Protein AF-0000000068175085 (afdb_homodimer)

Sequence (368 aa):
MPGYRRILFAVDRSHHCRRAFQWFLQCMWRSGAKTNGSRMAEDEAEGEDAITLIHVISPDLSTPVEEEVPVSMMEVNGGGGSEGVPRVMEKAFTEGKAVCQVFLQLASEAGATRCNACITVESHSAIGNAILRSARIRGADMIVMGSHGHKAIHRAVHLGSVSKYITRHSHIPVVVIPPQACPSMPGYRRILFAVDRSHHCRRAFQWFLQCMWRSGAKTNGSRMAEDEAEGEDAITLIHVISPDLSTPVEEEVPVSMMEVNGGGGSEGVPRVMEKAFTEGKAVCQVFLQLASEAGATRCNACITVESHSAIGNAILRSARIRGADMIVMGSHGHKAIHRAVHLGSVSKYITRHSHIPVVVIPPQACPS

pLDDT: mean 78.56, std 22.7, range [32.53, 98.75]

Radius of gyration: 25.47 Å; Cα contacts (8 Å, |Δi|>4): 596; chains: 2; bounding box: 60×99×44 Å

Foldseek 3Di:
DQLEAEEEEEFDDDPLFVLQLLCCLVPPWDCQPPPPDDCPDPDRSNHGYAYEYEYEQAPPVPPPPPPPPPPDPDDPPPPPPPPPVVVVVVVSVVVVVVRQVVSVVSCVVSPHPRYYYDYYYDHPVCVLVVSQVVCVVVVGQEYEYEQDDDPNPDPPRFHDPSRVSNCVDHPHYYHYHTSVSGDD/DQLEAEEEEEFDDDPLFVLQLLCCLVPPWDCQPPPPDDCPDDDRSNHGYAYEYEYEQAPPVPPPPPPVPPPDPDDCPPPPPPPVVVVSVVVSVVVRVVRQVVSVVSCVVSPHPRYYYDYYYDHPVCLLVVSQVVCVVVVGQEYEYEQDDDPNPDPPRFHDPSRVSNCVDHPHYYHYHTSVSGDD

Structure (mmCIF, N/CA/C/O backbone):
data_AF-0000000068175085-model_v1
#
loop_
_entity.id
_entity.type
_entity.pdbx_description
1 polymer 'Universal stress protein'
#
loop_
_atom_site.group_PDB
_atom_site.id
_atom_site.type_symbol
_atom_site.label_atom_id
_atom_site.label_alt_id
_atom_site.label_comp_id
_atom_site.label_asym_id
_atom_site.label_entity_id
_atom_site.label_seq_id
_atom_site.pdbx_PDB_ins_code
_atom_site.Cartn_x
_atom_site.Cartn_y
_atom_site.Cartn_z
_atom_site.occupancy
_atom_site.B_iso_or_equiv
_atom_site.auth_seq_id
_atom_site.auth_comp_id
_atom_site.auth_asym_id
_atom_site.auth_atom_id
_atom_site.pdbx_PDB_model_num
ATOM 1 N N . MET A 1 1 ? -12.547 -4.844 15.43 1 46 1 MET A N 1
ATOM 2 C CA . MET A 1 1 ? -12.086 -3.611 14.797 1 46 1 MET A CA 1
ATOM 3 C C . MET A 1 1 ? -13.227 -2.6 14.688 1 46 1 MET A C 1
ATOM 5 O O . MET A 1 1 ? -14.391 -2.98 14.617 1 46 1 MET A O 1
ATOM 9 N N . PRO A 1 2 ? -13.047 -1.313 15.102 1 57.72 2 PRO A N 1
ATOM 10 C CA . PRO A 1 2 ? -14.195 -0.436 14.875 1 57.72 2 PRO A CA 1
ATOM 11 C C . PRO A 1 2 ? -14.812 -0.622 13.492 1 57.72 2 PRO A C 1
ATOM 13 O O . PRO A 1 2 ? -14.156 -1.146 12.586 1 57.72 2 PRO A O 1
ATOM 16 N N . GLY A 1 3 ? -16.094 -0.646 13.422 1 74.38 3 GLY A N 1
ATOM 17 C CA . GLY A 1 3 ? -16.906 -0.718 12.211 1 74.38 3 GLY A CA 1
ATOM 18 C C . GLY A 1 3 ? -16.375 0.16 11.094 1 74.38 3 GLY A C 1
ATOM 19 O O . GLY A 1 3 ? -17.031 0.303 10.055 1 74.38 3 GLY A O 1
ATOM 20 N N . TYR A 1 4 ? -15.133 1.056 11.367 1 86.38 4 TYR A N 1
ATOM 21 C CA . TYR A 1 4 ? -14.547 1.905 10.336 1 86.38 4 TYR A CA 1
ATOM 22 C C . TYR A 1 4 ? -13.031 1.853 10.383 1 86.38 4 TYR A C 1
ATOM 24 O O . TYR A 1 4 ? -12.445 1.497 11.414 1 86.38 4 TYR A O 1
ATOM 32 N N . ARG A 1 5 ? -12.281 2.191 9.414 1 93 5 ARG A N 1
ATOM 33 C CA . ARG A 1 5 ? -10.828 2.24 9.32 1 93 5 ARG A CA 1
ATOM 34 C C . ARG A 1 5 ? -10.312 3.656 9.555 1 93 5 ARG A C 1
ATOM 36 O O . ARG A 1 5 ? -10.953 4.629 9.148 1 93 5 ARG A O 1
ATOM 43 N N . ARG A 1 6 ? -9.156 3.717 10.203 1 96.62 6 ARG A N 1
ATOM 44 C CA . ARG A 1 6 ? -8.422 4.969 10.359 1 96.62 6 ARG A CA 1
ATOM 45 C C . ARG A 1 6 ? -7.234 5.027 9.406 1 96.62 6 ARG A C 1
ATOM 47 O O . ARG A 1 6 ? -6.301 4.234 9.523 1 96.62 6 ARG A O 1
ATOM 54 N N . ILE A 1 7 ? -7.273 5.992 8.523 1 97.88 7 ILE A N 1
ATOM 55 C CA . ILE A 1 7 ? -6.27 6.094 7.469 1 97.88 7 ILE A CA 1
ATOM 56 C C . ILE A 1 7 ? -5.426 7.348 7.676 1 97.88 7 ILE A C 1
ATOM 58 O O . ILE A 1 7 ? -5.965 8.445 7.832 1 97.88 7 ILE A O 1
ATOM 62 N N . LEU A 1 8 ? -4.121 7.199 7.777 1 98.69 8 LEU A N 1
ATOM 63 C CA . LEU A 1 8 ? -3.197 8.328 7.77 1 98.69 8 LEU A CA 1
ATOM 64 C C . LEU A 1 8 ? -2.648 8.578 6.367 1 98.69 8 LEU A C 1
ATOM 66 O O . LEU A 1 8 ? -2.023 7.691 5.777 1 98.69 8 LEU A O 1
ATOM 70 N N . PHE A 1 9 ? -2.891 9.742 5.797 1 98.69 9 PHE A N 1
ATOM 71 C CA . PHE A 1 9 ? -2.404 10.109 4.473 1 98.69 9 PHE A CA 1
ATOM 72 C C . PHE A 1 9 ? -1.349 11.203 4.57 1 98.69 9 PHE A C 1
ATOM 74 O O . PHE A 1 9 ? -1.623 12.297 5.07 1 98.69 9 PHE A O 1
ATOM 81 N N . ALA A 1 10 ? -0.137 10.938 4.117 1 97.75 10 ALA A N 1
ATOM 82 C CA . ALA A 1 10 ? 0.927 11.938 4.105 1 97.75 10 ALA A CA 1
ATOM 83 C C . ALA A 1 10 ? 0.78 12.883 2.912 1 97.75 10 ALA A C 1
ATOM 85 O O . ALA A 1 10 ? 0.741 12.438 1.763 1 97.75 10 ALA A O 1
ATOM 86 N N . VAL A 1 11 ? 0.763 14.203 3.236 1 96.56 11 VAL A N 1
ATOM 87 C CA . VAL A 1 11 ? 0.511 15.141 2.146 1 96.56 11 VAL A CA 1
ATOM 88 C C . VAL A 1 11 ? 1.683 16.109 2.02 1 96.56 11 VAL A C 1
ATOM 90 O O . VAL A 1 11 ? 2.373 16.391 3.002 1 96.56 11 VAL A O 1
ATOM 93 N N . ASP A 1 12 ? 1.943 16.516 0.847 1 92.69 12 ASP A N 1
ATOM 94 C CA . ASP A 1 12 ? 2.887 17.594 0.546 1 92.69 12 ASP A CA 1
ATOM 95 C C . ASP A 1 12 ? 2.369 18.484 -0.585 1 92.69 12 ASP A C 1
ATOM 97 O O . ASP A 1 12 ? 1.209 18.375 -0.985 1 92.69 12 ASP A O 1
ATOM 101 N N . ARG A 1 13 ? 3.16 19.375 -1.06 1 90.31 13 ARG A N 1
ATOM 102 C CA . ARG A 1 13 ? 2.693 20.391 -1.998 1 90.31 13 ARG A CA 1
ATOM 103 C C . ARG A 1 13 ? 2.793 19.891 -3.438 1 90.31 13 ARG A C 1
ATOM 105 O O . ARG A 1 13 ? 2.35 20.562 -4.367 1 90.31 13 ARG A O 1
ATOM 112 N N . SER A 1 14 ? 3.281 18.734 -3.699 1 88.69 14 SER A N 1
ATOM 113 C CA . SER A 1 14 ? 3.531 18.266 -5.059 1 88.69 14 SER A CA 1
ATOM 114 C C . SER A 1 14 ? 2.229 17.906 -5.773 1 88.69 14 SER A C 1
ATOM 116 O O . SER A 1 14 ? 1.254 17.516 -5.137 1 88.69 14 SER A O 1
ATOM 118 N N . HIS A 1 15 ? 2.203 18.047 -7.086 1 88.56 15 HIS A N 1
ATOM 119 C CA . HIS A 1 15 ? 1.067 17.672 -7.922 1 88.56 15 HIS A CA 1
ATOM 120 C C . HIS A 1 15 ? 0.799 16.188 -7.852 1 88.56 15 HIS A C 1
ATOM 122 O O . HIS A 1 15 ? -0.356 15.75 -7.879 1 88.56 15 HIS A O 1
ATOM 128 N N . HIS A 1 16 ? 1.847 15.492 -7.707 1 89.56 16 HIS A N 1
ATOM 129 C CA . HIS A 1 16 ? 1.7 14.047 -7.605 1 89.56 16 HIS A CA 1
ATOM 130 C C . HIS A 1 16 ? 0.927 13.656 -6.348 1 89.56 16 HIS A C 1
ATOM 132 O O . HIS A 1 16 ? 0.103 12.734 -6.379 1 89.56 16 HIS A O 1
ATOM 138 N N . CYS A 1 17 ? 1.194 14.344 -5.305 1 93.62 17 CYS A N 1
ATOM 139 C CA . CYS A 1 17 ? 0.509 14.039 -4.055 1 93.62 17 CYS A CA 1
ATOM 140 C C . CYS A 1 17 ? -0.987 14.297 -4.172 1 93.62 17 CYS A C 1
ATOM 142 O O . CYS A 1 17 ? -1.802 13.508 -3.699 1 93.62 17 CYS A O 1
ATOM 144 N N . ARG A 1 18 ? -1.318 15.367 -4.809 1 93.88 18 ARG A N 1
ATOM 145 C CA . ARG A 1 18 ? -2.727 15.695 -5.008 1 93.88 18 ARG A CA 1
ATOM 146 C C . ARG A 1 18 ? -3.43 14.609 -5.82 1 93.88 18 ARG A C 1
ATOM 148 O O . ARG A 1 18 ? -4.527 14.18 -5.473 1 93.88 18 ARG A O 1
ATOM 155 N N . ARG A 1 19 ? -2.814 14.188 -6.871 1 93.56 19 ARG A N 1
ATOM 156 C CA . ARG A 1 19 ? -3.389 13.156 -7.727 1 93.56 19 ARG A CA 1
ATOM 157 C C . ARG A 1 19 ? -3.488 11.828 -6.988 1 93.56 19 ARG A C 1
ATOM 159 O O . ARG A 1 19 ? -4.457 11.086 -7.164 1 93.56 19 ARG A O 1
ATOM 166 N N . ALA A 1 20 ? -2.492 11.562 -6.223 1 95 20 ALA A N 1
ATOM 167 C CA . ALA A 1 20 ? -2.52 10.344 -5.406 1 95 20 ALA A CA 1
ATOM 168 C C . ALA A 1 20 ? -3.701 10.359 -4.441 1 95 20 ALA A C 1
ATOM 170 O O . ALA A 1 20 ? -4.371 9.344 -4.254 1 95 20 ALA A O 1
ATOM 171 N N . PHE A 1 21 ? -3.965 11.492 -3.865 1 96.69 21 PHE A N 1
ATOM 172 C CA . PHE A 1 21 ? -5.078 11.617 -2.932 1 96.69 21 PHE A CA 1
ATOM 173 C C . PHE A 1 21 ? -6.41 11.438 -3.652 1 96.69 21 PHE A C 1
ATOM 175 O O . PHE A 1 21 ? -7.324 10.797 -3.129 1 96.69 21 PHE A O 1
ATOM 182 N N . GLN A 1 22 ? -6.488 11.953 -4.816 1 94.56 22 GLN A N 1
ATOM 183 C CA . GLN A 1 22 ? -7.703 11.781 -5.605 1 94.56 22 GLN A CA 1
ATOM 184 C C . GLN A 1 22 ? -7.93 10.305 -5.941 1 94.56 22 GLN A C 1
ATOM 186 O O . GLN A 1 22 ? -9.055 9.812 -5.852 1 94.56 22 GLN A O 1
ATOM 191 N N . TRP A 1 23 ? -6.871 9.656 -6.348 1 92.44 23 TRP A N 1
ATOM 192 C CA . TRP A 1 23 ? -6.973 8.219 -6.59 1 92.44 23 TRP A CA 1
ATOM 193 C C . TRP A 1 23 ? -7.453 7.488 -5.34 1 92.44 23 TRP A C 1
ATOM 195 O O . TRP A 1 23 ? -8.328 6.625 -5.418 1 92.44 23 TRP A O 1
ATOM 205 N N . PHE A 1 24 ? -6.855 7.859 -4.172 1 95.38 24 PHE A N 1
ATOM 206 C CA . PHE A 1 24 ? -7.219 7.266 -2.889 1 95.38 24 PHE A CA 1
ATOM 207 C C . PHE A 1 24 ? -8.703 7.438 -2.613 1 95.38 24 PHE A C 1
ATOM 209 O O . PHE A 1 24 ? -9.391 6.477 -2.256 1 95.38 24 PHE A O 1
ATOM 216 N N . LEU A 1 25 ? -9.219 8.586 -2.818 1 93.88 25 LEU A N 1
ATOM 217 C CA . LEU A 1 25 ? -10.625 8.883 -2.543 1 93.88 25 LEU A CA 1
ATOM 218 C C . LEU A 1 25 ? -11.539 8.094 -3.475 1 93.88 25 LEU A C 1
ATOM 220 O O . LEU A 1 25 ? -12.609 7.641 -3.064 1 93.88 25 LEU A O 1
ATOM 224 N N . GLN A 1 26 ? -11.062 7.863 -4.633 1 89.56 26 GLN A N 1
ATOM 225 C CA . GLN A 1 26 ? -11.891 7.227 -5.648 1 89.56 26 GLN A CA 1
ATOM 226 C C . GLN A 1 26 ? -11.828 5.703 -5.535 1 89.56 26 GLN A C 1
ATOM 228 O O . GLN A 1 26 ? -12.828 5.02 -5.73 1 89.56 26 GLN A O 1
ATOM 233 N N . CYS A 1 27 ? -10.672 5.215 -5.121 1 89.25 27 CYS A N 1
ATOM 234 C CA . CYS A 1 27 ? -10.453 3.795 -5.352 1 89.25 27 CYS A CA 1
ATOM 235 C C . CYS A 1 27 ? -10.336 3.039 -4.035 1 89.25 27 CYS A C 1
ATOM 237 O O . CYS A 1 27 ? -10.516 1.821 -3.992 1 89.25 27 CYS A O 1
ATOM 239 N N . MET A 1 28 ? -10.078 3.75 -2.99 1 91.5 28 MET A N 1
ATOM 240 C CA . MET A 1 28 ? -9.75 3.004 -1.778 1 91.5 28 MET A CA 1
ATOM 241 C C . MET A 1 28 ? -10.625 3.447 -0.613 1 91.5 28 MET A C 1
ATOM 243 O O . MET A 1 28 ? -11.07 2.619 0.186 1 91.5 28 MET A O 1
ATOM 247 N N . TRP A 1 29 ? -10.891 4.73 -0.491 1 92.62 29 TRP A N 1
ATOM 248 C CA . TRP A 1 29 ? -11.68 5.277 0.604 1 92.62 29 TRP A CA 1
ATOM 249 C C . TRP A 1 29 ? -13.094 4.699 0.6 1 92.62 29 TRP A C 1
ATOM 251 O O . TRP A 1 29 ? -13.719 4.578 -0.458 1 92.62 29 TRP A O 1
ATOM 261 N N . ARG A 1 30 ? -13.555 4.32 1.857 1 87.88 30 ARG A N 1
ATOM 262 C CA . ARG A 1 30 ? -14.906 3.799 2.023 1 87.88 30 ARG A CA 1
ATOM 263 C C . ARG A 1 30 ? -15.836 4.863 2.602 1 87.88 30 ARG A C 1
ATOM 265 O O . ARG A 1 30 ? -15.562 5.418 3.668 1 87.88 30 ARG A O 1
ATOM 272 N N . SER A 1 31 ? -16.875 5.145 2.025 1 83.25 31 SER A N 1
ATOM 273 C CA . SER A 1 31 ? -17.844 6.156 2.445 1 83.25 31 SER A CA 1
ATOM 274 C C . SER A 1 31 ? -18.797 5.602 3.492 1 83.25 31 SER A C 1
ATOM 276 O O . SER A 1 31 ? -19.516 6.359 4.145 1 83.25 31 SER A O 1
ATOM 278 N N . GLY A 1 32 ? -18.719 4.309 3.984 1 72.44 32 GLY A N 1
ATOM 279 C CA . GLY A 1 32 ? -19.609 3.707 4.969 1 72.44 32 GLY A CA 1
ATOM 280 C C . GLY A 1 32 ? -20.891 3.184 4.367 1 72.44 32 GLY A C 1
ATOM 281 O O . GLY A 1 32 ? -21.812 2.779 5.09 1 72.44 32 GLY A O 1
ATOM 282 N N . ALA A 1 33 ? -21.203 3.328 3.154 1 53.41 33 ALA A N 1
ATOM 283 C CA . ALA A 1 33 ? -22.531 2.941 2.67 1 53.41 33 ALA A CA 1
ATOM 284 C C . ALA A 1 33 ? -22.75 1.439 2.822 1 53.41 33 ALA A C 1
ATOM 286 O O . ALA A 1 33 ? -21.797 0.656 2.77 1 53.41 33 ALA A O 1
ATOM 287 N N . LYS A 1 34 ? -23.953 1.123 3.406 1 47.19 34 LYS A N 1
ATOM 288 C CA . LYS A 1 34 ? -24.484 -0.188 3.768 1 47.19 34 LYS A CA 1
ATOM 289 C C . LYS A 1 34 ? -24.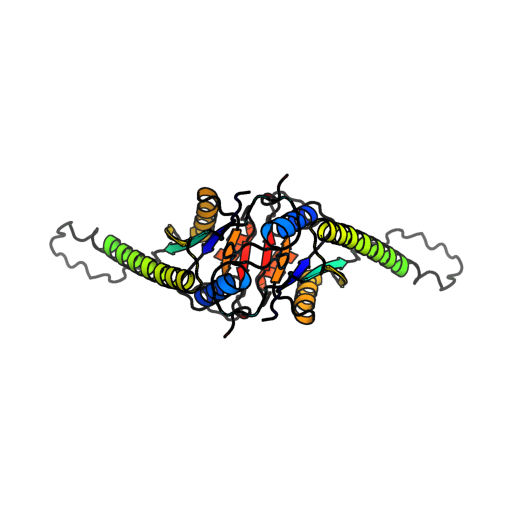312 -1.186 2.627 1 47.19 34 LYS A C 1
ATOM 291 O O . LYS A 1 34 ? -24.641 -0.89 1.479 1 47.19 34 LYS A O 1
ATOM 296 N N . THR A 1 35 ? -23.156 -1.912 2.471 1 41.38 35 THR A N 1
ATOM 297 C CA . THR A 1 35 ? -23.281 -3.074 1.601 1 41.38 35 THR A CA 1
ATOM 298 C C . THR A 1 35 ? -24.547 -3.852 1.918 1 41.38 35 THR A C 1
ATOM 300 O O . THR A 1 35 ? -24.812 -4.188 3.076 1 41.38 35 THR A O 1
ATOM 303 N N . ASN A 1 36 ? -25.656 -3.619 1.195 1 35.25 36 ASN A N 1
ATOM 304 C CA . ASN A 1 36 ? -26.875 -4.387 1.431 1 35.25 36 ASN A CA 1
ATOM 305 C C . ASN A 1 36 ? -26.578 -5.871 1.619 1 35.25 36 ASN A C 1
ATOM 307 O O . ASN A 1 36 ? -27.438 -6.629 2.062 1 35.25 36 ASN A O 1
ATOM 311 N N . GLY A 1 37 ? -25.938 -6.695 0.602 1 34.94 37 GLY A N 1
ATOM 312 C CA . GLY A 1 37 ? -26.297 -8.102 0.474 1 34.94 37 GLY A CA 1
ATOM 313 C C . GLY A 1 37 ? -25.984 -8.906 1.719 1 34.94 37 GLY A C 1
ATOM 314 O O . GLY A 1 37 ? -25.719 -8.344 2.783 1 34.94 37 GLY A O 1
ATOM 315 N N . SER A 1 38 ? -25.281 -10.32 1.406 1 33.41 38 SER A N 1
ATOM 316 C CA . SER A 1 38 ? -25.547 -11.484 2.248 1 33.41 38 SER A CA 1
ATOM 317 C C . SER A 1 38 ? -25.266 -11.188 3.713 1 33.41 38 SER A C 1
ATOM 319 O O . SER A 1 38 ? -24.5 -10.266 4.027 1 33.41 38 SER A O 1
ATOM 321 N N . ARG A 1 39 ? -25.891 -12.148 4.543 1 33.22 39 ARG A N 1
ATOM 322 C CA . ARG A 1 39 ? -26.016 -12.43 5.969 1 33.22 39 ARG A CA 1
ATOM 323 C C . ARG A 1 39 ? -24.641 -12.406 6.641 1 33.22 39 ARG A C 1
ATOM 325 O O . ARG A 1 39 ? -24.359 -13.227 7.52 1 33.22 39 ARG A O 1
ATOM 332 N N . MET A 1 40 ? -23.516 -12.531 6.039 1 35.94 40 MET A N 1
ATOM 333 C CA . MET A 1 40 ? -22.672 -12.633 7.223 1 35.94 40 MET A CA 1
ATOM 334 C C . MET A 1 40 ? -23.203 -11.742 8.344 1 35.94 40 MET A C 1
ATOM 336 O O . MET A 1 40 ? -23.922 -10.773 8.094 1 35.94 40 MET A O 1
ATOM 340 N N . ALA A 1 41 ? -22.703 -11.969 9.734 1 32.59 41 ALA A N 1
ATOM 341 C CA . ALA A 1 41 ? -23.438 -11.508 10.914 1 32.59 41 ALA A CA 1
ATOM 342 C C . ALA A 1 41 ? -23.953 -10.086 10.719 1 32.59 41 ALA A C 1
ATOM 344 O O . ALA A 1 41 ? -23.359 -9.305 9.977 1 32.59 41 ALA A O 1
ATOM 345 N N . GLU A 1 42 ? -25.25 -9.625 10.969 1 37.94 42 GLU A N 1
ATOM 346 C CA . GLU A 1 42 ? -26.062 -8.445 11.234 1 37.94 42 GLU A CA 1
ATOM 347 C C . GLU A 1 42 ? -25.203 -7.188 11.305 1 37.94 42 GLU A C 1
ATOM 349 O O . GLU A 1 42 ? -25.672 -6.09 10.992 1 37.94 42 GLU A O 1
ATOM 354 N N . ASP A 1 43 ? -24.25 -7.137 12.219 1 40.66 43 ASP A N 1
ATOM 355 C CA . ASP A 1 43 ? -23.938 -6 13.07 1 40.66 43 ASP A CA 1
ATOM 356 C C . ASP A 1 43 ? -23.094 -4.965 12.312 1 40.66 43 ASP A C 1
ATOM 358 O O . ASP A 1 43 ? -23.281 -3.76 12.492 1 40.66 43 ASP A O 1
ATOM 362 N N . GLU A 1 44 ? -21.719 -5.184 11.992 1 45.69 44 GLU A N 1
ATOM 363 C CA . GLU A 1 44 ? -20.984 -3.924 12.094 1 45.69 44 GLU A CA 1
ATOM 364 C C . GLU A 1 44 ? -20.938 -3.205 10.75 1 45.69 44 GLU A C 1
ATOM 366 O O . GLU A 1 44 ? -20.391 -3.73 9.781 1 45.69 44 GLU A O 1
ATOM 371 N N . ALA A 1 45 ? -22 -2.562 10.297 1 49.5 45 ALA A N 1
ATOM 372 C CA . ALA A 1 45 ? -21.969 -1.461 9.336 1 49.5 45 ALA A CA 1
ATOM 373 C C . ALA A 1 45 ? -20.578 -0.868 9.227 1 49.5 45 ALA A C 1
ATOM 375 O O . ALA A 1 45 ? -19.969 -0.511 10.234 1 49.5 45 ALA A O 1
ATOM 376 N N . GLU A 1 46 ? -19.891 -1.363 8.094 1 66.81 46 GLU A N 1
ATOM 377 C CA . GLU A 1 46 ? -18.609 -0.682 8 1 66.81 46 GLU A CA 1
ATOM 378 C C . GLU A 1 46 ? -18.781 0.826 7.855 1 66.81 46 GLU A C 1
ATOM 380 O O . GLU A 1 46 ? -19.547 1.286 7.004 1 66.81 46 GLU A O 1
ATOM 385 N N . GLY A 1 47 ? -18.453 1.524 8.836 1 80.44 47 GLY A N 1
ATOM 386 C CA . GLY A 1 47 ? -18.516 2.977 8.867 1 80.44 47 GLY A CA 1
ATOM 387 C C . GLY A 1 47 ? -17.562 3.643 7.891 1 80.44 47 GLY A C 1
ATOM 388 O O . GLY A 1 47 ? -16.719 2.977 7.289 1 80.44 47 GLY A O 1
ATOM 389 N N . GLU A 1 48 ? -17.859 4.836 7.551 1 90.44 48 GLU A N 1
ATOM 390 C CA . GLU A 1 48 ? -16.953 5.648 6.75 1 90.44 48 GLU A CA 1
ATOM 391 C C . GLU A 1 48 ? -15.539 5.613 7.316 1 90.44 48 GLU A C 1
ATOM 393 O O . GLU A 1 48 ? -15.344 5.711 8.531 1 90.44 48 GLU A O 1
ATOM 398 N N . ASP A 1 49 ? -14.57 5.426 6.422 1 94.44 49 ASP A N 1
ATOM 399 C CA . ASP A 1 49 ? -13.18 5.551 6.852 1 94.44 49 ASP A CA 1
ATOM 400 C C . ASP A 1 49 ? -12.914 6.926 7.461 1 94.44 49 ASP A C 1
ATOM 402 O O . ASP A 1 49 ? -13.422 7.938 6.973 1 94.44 49 ASP A O 1
ATOM 406 N N . ALA A 1 50 ? -12.156 6.973 8.492 1 97.25 50 ALA A N 1
ATOM 407 C CA . ALA A 1 50 ? -11.641 8.234 9.023 1 97.25 50 ALA A CA 1
ATOM 408 C C . ALA A 1 50 ? -10.273 8.562 8.414 1 97.25 50 ALA A C 1
ATOM 410 O O . ALA A 1 50 ? -9.359 7.738 8.461 1 97.25 50 ALA A O 1
ATOM 411 N N . ILE A 1 51 ? -10.188 9.766 7.84 1 98.31 51 ILE A N 1
ATOM 412 C CA . ILE A 1 51 ? -8.945 10.18 7.195 1 98.31 51 ILE A CA 1
ATOM 413 C C . ILE A 1 51 ? -8.234 11.211 8.062 1 98.31 51 ILE A C 1
ATOM 415 O O . ILE A 1 51 ? -8.844 12.18 8.516 1 98.31 51 ILE A O 1
ATOM 419 N N . THR A 1 52 ? -6.977 11.008 8.375 1 98.75 52 THR A N 1
ATOM 420 C CA . THR A 1 52 ? -6.109 12.039 8.938 1 98.75 52 THR A CA 1
ATOM 421 C C . THR A 1 52 ? -5 12.406 7.961 1 98.75 52 THR A C 1
ATOM 423 O O . THR A 1 52 ? -4.223 11.539 7.543 1 98.75 52 THR A O 1
ATOM 426 N N . LEU A 1 53 ? -4.98 13.672 7.57 1 98.62 53 LEU A N 1
ATOM 427 C CA . LEU A 1 53 ? -3.904 14.203 6.742 1 98.62 53 LEU A CA 1
ATOM 428 C C . LEU A 1 53 ? -2.729 14.656 7.598 1 98.62 53 LEU A C 1
ATOM 430 O O . LEU A 1 53 ? -2.918 15.312 8.625 1 98.62 53 LEU A O 1
ATOM 434 N N . ILE A 1 54 ? -1.492 14.297 7.195 1 98.25 54 ILE A N 1
ATOM 435 C CA . ILE A 1 54 ? -0.324 14.766 7.934 1 98.25 54 ILE A CA 1
ATOM 436 C C . ILE A 1 54 ? 0.63 15.484 6.98 1 98.25 54 ILE A C 1
ATOM 438 O O . ILE A 1 54 ? 0.99 14.945 5.93 1 98.25 54 ILE A O 1
ATOM 442 N N . HIS A 1 55 ? 0.961 16.656 7.301 1 96.81 55 HIS A N 1
ATOM 443 C CA . HIS A 1 55 ? 1.995 17.438 6.637 1 96.81 55 HIS A CA 1
ATOM 444 C C . HIS A 1 55 ? 3.172 17.703 7.566 1 96.81 55 HIS A C 1
ATOM 446 O O . HIS A 1 55 ? 2.984 18.156 8.703 1 96.81 55 HIS A O 1
ATOM 452 N N . VAL A 1 56 ? 4.359 17.375 7.094 1 94.56 56 VAL A N 1
ATOM 453 C CA . VAL A 1 56 ? 5.562 17.578 7.891 1 94.56 56 VAL A CA 1
ATOM 454 C C . VAL A 1 56 ? 6.379 18.734 7.301 1 94.56 56 VAL A C 1
ATOM 456 O O . VAL A 1 56 ? 6.777 18.688 6.137 1 94.56 56 VAL A O 1
ATOM 459 N N . ILE A 1 57 ? 6.586 19.766 8.055 1 91.06 57 ILE A N 1
ATOM 460 C CA . ILE A 1 57 ? 7.41 20.906 7.676 1 91.06 57 ILE A CA 1
ATOM 461 C C . ILE A 1 57 ? 8.867 20.625 8.039 1 91.06 57 ILE A C 1
ATOM 463 O O . ILE A 1 57 ? 9.172 20.25 9.18 1 91.06 57 ILE A O 1
ATOM 467 N N . SER A 1 58 ? 9.711 20.719 7.035 1 86.5 58 SER A N 1
ATOM 468 C CA . SER A 1 58 ? 11.141 20.594 7.285 1 86.5 58 SER A CA 1
ATOM 469 C C . SER A 1 58 ? 11.875 21.891 6.969 1 86.5 58 SER A C 1
ATOM 471 O O . SER A 1 58 ? 12.117 22.203 5.805 1 86.5 58 SER A O 1
ATOM 473 N N . PRO A 1 59 ? 12.195 22.719 7.977 1 74.5 59 PRO A N 1
ATOM 474 C CA . PRO A 1 59 ? 12.898 23.984 7.719 1 74.5 59 PRO A CA 1
ATOM 475 C C . PRO A 1 59 ? 14.289 23.766 7.137 1 74.5 59 PRO A C 1
ATOM 477 O O . PRO A 1 59 ? 14.961 22.781 7.465 1 74.5 59 PRO A O 1
ATOM 480 N N . ASP A 1 60 ? 14.508 23.906 5.801 1 60.69 60 ASP A N 1
ATOM 481 C CA . ASP A 1 60 ? 15.859 23.875 5.25 1 60.69 60 ASP A CA 1
ATOM 482 C C . ASP A 1 60 ? 16.797 24.781 6.051 1 60.69 60 ASP A C 1
ATOM 484 O O . ASP A 1 60 ? 16.641 26 6.059 1 60.69 60 ASP A O 1
ATOM 488 N N . LEU A 1 61 ? 17.234 24.391 7.172 1 50.28 61 LEU A N 1
ATOM 489 C CA . LEU A 1 61 ? 18.234 25.219 7.844 1 50.28 61 LEU A CA 1
ATOM 490 C C . LEU A 1 61 ? 19.422 25.5 6.926 1 50.28 61 LEU A C 1
ATOM 492 O O . LEU A 1 61 ? 20.359 26.188 7.316 1 50.28 61 LEU A O 1
ATOM 496 N N . SER A 1 62 ? 19.578 24.828 5.824 1 47.12 62 SER A N 1
ATOM 497 C CA . SER A 1 62 ? 20.781 25.188 5.078 1 47.12 62 SER A CA 1
ATOM 498 C C . SER A 1 62 ? 20.672 26.562 4.445 1 47.12 62 SER A C 1
ATOM 500 O O . SER A 1 62 ? 21.562 27 3.705 1 47.12 62 SER A O 1
ATOM 502 N N . THR A 1 63 ? 19.5 27.094 4.363 1 42.09 63 THR A N 1
ATOM 503 C CA . THR A 1 63 ? 19.688 28.406 3.738 1 42.09 63 THR A CA 1
ATOM 504 C C . THR A 1 63 ? 20.531 29.312 4.621 1 42.09 63 THR A C 1
ATOM 506 O O . THR A 1 63 ? 20.125 29.641 5.742 1 42.09 63 THR A O 1
ATOM 509 N N . PRO A 1 64 ? 21.844 29.297 4.449 1 40.47 64 PRO A N 1
ATOM 510 C CA . PRO A 1 64 ? 22.641 30.312 5.137 1 40.47 64 PRO A CA 1
ATOM 511 C C . PRO A 1 64 ? 21.969 31.688 5.141 1 40.47 64 PRO A C 1
ATOM 513 O O . PRO A 1 64 ? 21.406 32.094 4.121 1 40.47 64 PRO A O 1
ATOM 516 N N . VAL A 1 65 ? 21.281 32.094 6.129 1 39.5 65 VAL A N 1
ATOM 517 C CA . VAL A 1 65 ? 21.078 33.531 6.164 1 39.5 65 VAL A CA 1
ATOM 518 C C . VAL A 1 65 ? 22.312 34.219 5.613 1 39.5 65 VAL A C 1
ATOM 520 O O . VAL A 1 65 ? 23.375 34.219 6.242 1 39.5 65 VAL A O 1
ATOM 523 N N . GLU A 1 66 ? 22.641 33.906 4.395 1 38.12 66 GLU A N 1
ATOM 524 C CA . GLU A 1 66 ? 23.812 34.531 3.809 1 38.12 66 GLU A CA 1
ATOM 525 C C . GLU A 1 66 ? 23.828 36.031 4.09 1 38.12 66 GLU A C 1
ATOM 527 O O . GLU A 1 66 ? 24.75 36.75 3.684 1 38.12 66 GLU A O 1
ATOM 532 N N . GLU A 1 67 ? 22.625 36.719 4.234 1 37.31 67 GLU A N 1
ATOM 533 C CA . GLU A 1 67 ? 23.062 38.062 4 1 37.31 67 GLU A CA 1
ATOM 534 C C . GLU A 1 67 ? 24 38.562 5.109 1 37.31 67 GLU A C 1
ATOM 536 O O . GLU A 1 67 ? 23.594 38.656 6.27 1 37.31 67 GLU A O 1
ATOM 541 N N . GLU A 1 68 ? 25.219 38.094 5.082 1 36.84 68 GLU A N 1
ATOM 542 C CA . GLU A 1 68 ? 26.234 38.844 5.812 1 36.84 68 GLU A CA 1
ATOM 543 C C . GLU A 1 68 ? 25.969 40.344 5.723 1 36.84 68 GLU A C 1
ATOM 545 O O . GLU A 1 68 ? 26.203 40.969 4.676 1 36.84 68 GLU A O 1
ATOM 550 N N . VAL A 1 69 ? 24.828 40.844 6.191 1 35.78 69 VAL A N 1
ATOM 551 C CA . VAL A 1 69 ? 24.938 42.281 6.273 1 35.78 69 VAL A CA 1
ATOM 552 C C . VAL A 1 69 ? 26.219 42.688 7.008 1 35.78 69 VAL A C 1
ATOM 554 O O . VAL A 1 69 ? 26.578 42.062 8.008 1 35.78 69 VAL A O 1
ATOM 557 N N . PRO A 1 70 ? 27.141 43.219 6.301 1 36.53 70 PRO A N 1
ATOM 558 C CA . PRO A 1 70 ? 28.312 43.781 7 1 36.53 70 PRO A CA 1
ATOM 559 C C . PRO A 1 70 ? 27.938 44.469 8.305 1 36.53 70 PRO A C 1
ATOM 561 O O . PRO A 1 70 ? 27.031 45.312 8.336 1 36.53 70 PRO A O 1
ATOM 564 N N . VAL A 1 71 ? 28.047 43.781 9.461 1 34.53 71 VAL A N 1
ATOM 565 C CA . VAL A 1 71 ? 27.969 44.375 10.789 1 34.53 71 VAL A CA 1
ATOM 566 C C . VAL A 1 71 ? 28.766 45.656 10.828 1 34.53 71 VAL A C 1
ATOM 568 O O . VAL A 1 71 ? 30 45.656 10.773 1 34.53 71 VAL A O 1
ATOM 571 N N . SER A 1 72 ? 28.484 46.656 9.977 1 33.78 72 SER A N 1
ATOM 572 C CA . SER A 1 72 ? 29.016 47.875 10.547 1 33.78 72 SER A CA 1
ATOM 573 C C . SER A 1 72 ? 28.719 47.969 12.039 1 33.78 72 SER A C 1
ATOM 575 O O . SER A 1 72 ? 27.781 47.344 12.531 1 33.78 72 SER A O 1
ATOM 577 N N . MET A 1 73 ? 29.656 48.594 12.898 1 33.41 73 MET A N 1
ATOM 578 C CA . MET A 1 73 ? 29.75 48.906 14.32 1 33.41 73 MET A CA 1
ATOM 579 C C . MET A 1 73 ? 28.422 49.438 14.852 1 33.41 73 MET A C 1
ATOM 581 O O . MET A 1 73 ? 28.391 50.375 15.641 1 33.41 73 MET A O 1
ATOM 585 N N . MET A 1 74 ? 27.297 49.438 14.055 1 33.53 74 MET A N 1
ATOM 586 C CA . MET A 1 74 ? 26.297 50.125 14.859 1 33.53 74 MET A CA 1
ATOM 587 C C . MET A 1 74 ? 26.016 49.375 16.156 1 33.53 74 MET A C 1
ATOM 589 O O . MET A 1 74 ? 26.25 48.156 16.25 1 33.53 74 MET A O 1
ATOM 593 N N . GLU A 1 75 ? 25.562 50.125 17.234 1 36 75 GLU A N 1
ATOM 594 C CA . GLU A 1 75 ? 25.125 49.781 18.578 1 36 75 GLU A CA 1
ATOM 595 C C . GLU A 1 75 ? 24.188 48.562 18.562 1 36 75 GLU A C 1
ATOM 597 O O . GLU A 1 75 ? 23.203 48.562 17.812 1 36 75 GLU A O 1
ATOM 602 N N . VAL A 1 76 ? 24.734 47.344 18.766 1 35.97 76 VAL A N 1
ATOM 603 C CA . VAL A 1 76 ? 24.141 46.031 18.922 1 35.97 76 VAL A CA 1
ATOM 604 C C . VAL A 1 76 ? 22.891 46.125 19.781 1 35.97 76 VAL A C 1
ATOM 606 O O . VAL A 1 76 ? 22.984 46.219 21.016 1 35.97 76 VAL A O 1
ATOM 609 N N . ASN A 1 77 ? 21.938 47.094 19.484 1 35.72 77 ASN A N 1
ATOM 610 C CA . ASN A 1 77 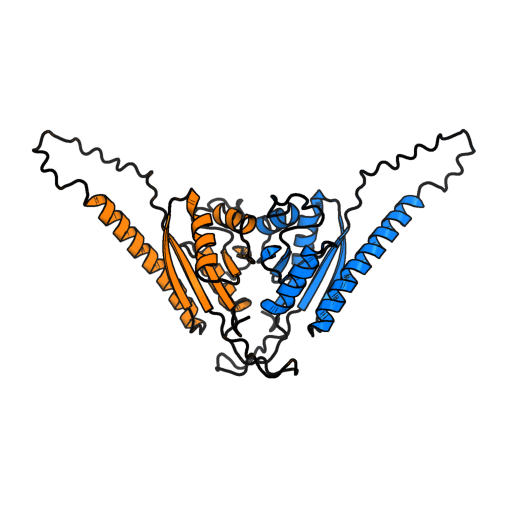? 20.719 46.812 20.234 1 35.72 77 ASN A CA 1
ATOM 611 C C . ASN A 1 77 ? 20.266 45.375 20.047 1 35.72 77 ASN A C 1
ATOM 613 O O . ASN A 1 77 ? 20.344 44.812 18.953 1 35.72 77 ASN A O 1
ATOM 617 N N . GLY A 1 78 ? 20.359 44.5 21.062 1 38.59 78 GLY A N 1
ATOM 618 C CA . GLY A 1 78 ? 20.125 43.094 21.391 1 38.59 78 GLY A CA 1
ATOM 619 C C . GLY A 1 78 ? 18.906 42.531 20.703 1 38.59 78 GLY A C 1
ATOM 620 O O . GLY A 1 78 ? 18.531 41.375 20.938 1 38.59 78 GLY A O 1
ATOM 621 N N . GLY A 1 79 ? 17.844 43.281 20.375 1 38.06 79 GLY A N 1
ATOM 622 C CA . GLY A 1 79 ? 16.531 42.688 20.172 1 38.06 79 GLY A CA 1
ATOM 623 C C . GLY A 1 79 ? 16.406 41.969 18.844 1 38.06 79 GLY A C 1
ATOM 624 O O . GLY A 1 79 ? 15.305 41.625 18.422 1 38.06 79 GLY A O 1
ATOM 625 N N . GLY A 1 80 ? 17.281 42.125 17.875 1 40.12 80 GLY A N 1
ATOM 626 C CA . GLY A 1 80 ? 16.969 41.781 16.5 1 40.12 80 GLY A CA 1
ATOM 627 C C . GLY A 1 80 ? 16.953 40.281 16.266 1 40.12 80 GLY A C 1
ATOM 628 O O . GLY A 1 80 ? 16.828 39.844 15.117 1 40.12 80 GLY A O 1
ATOM 629 N N . GLY A 1 81 ? 17.703 39.5 17.031 1 43.81 81 GLY A N 1
ATOM 630 C CA . GLY A 1 81 ? 18.016 38.156 16.641 1 43.81 81 GLY A CA 1
ATOM 631 C C . GLY A 1 81 ? 16.797 37.281 16.484 1 43.81 81 GLY A C 1
ATOM 632 O O . GLY A 1 81 ? 16.844 36.25 15.812 1 43.81 81 GLY A O 1
ATOM 633 N N . SER A 1 82 ? 15.898 37.188 17.5 1 45.06 82 SER A N 1
ATOM 634 C CA . SER A 1 82 ? 14.82 36.219 17.703 1 45.06 82 SER A CA 1
ATOM 635 C C . SER A 1 82 ? 13.68 36.469 16.719 1 45.06 82 SER A C 1
ATOM 637 O O . SER A 1 82 ? 12.711 35.688 16.688 1 45.06 82 SER A O 1
ATOM 639 N N . GLU A 1 83 ? 13.523 37.531 16.078 1 47.88 83 GLU A N 1
ATOM 640 C CA . GLU A 1 83 ? 12.352 37.844 15.273 1 47.88 83 GLU A CA 1
ATOM 641 C C . GLU A 1 83 ? 12.367 37.094 13.945 1 47.88 83 GLU A C 1
ATOM 643 O O . GLU A 1 83 ? 11.312 36.875 13.352 1 47.88 83 GLU A O 1
ATOM 648 N N . GLY A 1 84 ? 13.484 36.75 13.336 1 51.25 84 GLY A N 1
ATOM 649 C CA . GLY A 1 84 ? 13.578 36.125 12.023 1 51.25 84 GLY A CA 1
ATOM 650 C C . GLY A 1 84 ? 13.102 34.688 12.008 1 51.25 84 GLY A C 1
ATOM 651 O O . GLY A 1 84 ? 12.414 34.25 11.078 1 51.25 84 GLY A O 1
ATOM 652 N N . VAL A 1 85 ? 13.531 33.875 12.977 1 56 85 VAL A N 1
ATOM 653 C CA . VAL A 1 85 ? 13.164 32.469 13.094 1 56 85 VAL A CA 1
ATOM 654 C C . VAL A 1 85 ? 11.656 32.344 13.281 1 56 85 VAL A C 1
ATOM 656 O O . VAL A 1 85 ? 11.008 31.5 12.633 1 56 85 VAL A O 1
ATOM 659 N N . PRO A 1 86 ? 11.094 33.25 13.992 1 62.44 86 PRO A N 1
ATOM 660 C CA . PRO A 1 86 ? 9.648 33.156 14.211 1 62.44 86 PRO A CA 1
ATOM 661 C C . PRO A 1 86 ? 8.844 33.406 12.938 1 62.44 86 PRO A C 1
ATOM 663 O O . PRO A 1 86 ? 7.84 32.719 12.703 1 62.44 86 PRO A O 1
ATOM 666 N N . ARG A 1 87 ? 9.492 34.312 12.062 1 67.56 87 ARG A N 1
ATOM 667 C CA . ARG A 1 87 ? 8.734 34.625 10.859 1 67.56 87 ARG A CA 1
ATOM 668 C C . ARG A 1 87 ? 8.82 33.5 9.836 1 67.56 87 ARG A C 1
ATOM 670 O O . ARG A 1 87 ? 7.84 33.219 9.156 1 67.56 87 ARG A O 1
ATOM 677 N N . VAL A 1 88 ? 9.969 32.906 9.75 1 72.25 88 VAL A N 1
ATOM 678 C CA . VAL A 1 88 ? 10.148 31.797 8.812 1 72.25 88 VAL A CA 1
ATOM 679 C C . VAL A 1 88 ? 9.266 30.609 9.227 1 72.25 88 VAL A C 1
ATOM 681 O O . VAL A 1 88 ? 8.625 29.984 8.375 1 72.25 88 VAL A O 1
ATOM 684 N N . MET A 1 89 ? 9.188 30.453 10.453 1 78.06 89 MET A N 1
ATOM 685 C CA . MET A 1 89 ? 8.359 29.359 10.969 1 78.06 89 MET A CA 1
ATOM 686 C C . MET A 1 89 ? 6.879 29.656 10.758 1 78.06 89 MET A C 1
ATOM 688 O O . MET A 1 89 ? 6.098 28.766 10.43 1 78.06 89 MET A O 1
ATOM 692 N N . GLU A 1 90 ? 6.57 30.891 10.938 1 82.38 90 GLU A N 1
ATOM 693 C CA . GLU A 1 90 ? 5.184 31.297 10.727 1 82.38 90 GLU A CA 1
ATOM 694 C C . GLU A 1 90 ? 4.773 31.109 9.266 1 82.38 90 GLU A C 1
ATOM 696 O O . GLU A 1 90 ? 3.67 30.641 8.984 1 82.38 90 GLU A O 1
ATOM 701 N N . LYS A 1 91 ? 5.672 31.484 8.406 1 83.81 91 LYS A N 1
ATOM 702 C CA . LYS A 1 91 ? 5.398 31.312 6.98 1 83.81 91 LYS A CA 1
ATOM 703 C C . LYS A 1 91 ? 5.277 29.828 6.621 1 83.81 91 LYS A C 1
ATOM 705 O O . LYS A 1 91 ? 4.391 29.438 5.855 1 83.81 91 LYS A O 1
ATOM 710 N N . ALA A 1 92 ? 6.133 29.078 7.18 1 83.19 92 ALA A N 1
ATOM 711 C CA . ALA A 1 92 ? 6.109 27.641 6.918 1 83.19 92 ALA A CA 1
ATOM 712 C C . ALA A 1 92 ? 4.805 27.016 7.402 1 83.19 92 ALA A C 1
ATOM 714 O O . ALA A 1 92 ? 4.223 26.172 6.719 1 83.19 92 ALA A O 1
ATOM 715 N N . PHE A 1 93 ? 4.348 27.469 8.516 1 88.62 93 PHE A N 1
ATOM 716 C CA . PHE A 1 93 ? 3.1 26.953 9.07 1 88.62 93 PHE A CA 1
ATOM 717 C C . PHE A 1 93 ? 1.912 27.406 8.227 1 88.62 93 PHE A C 1
ATOM 719 O O . PHE A 1 93 ? 0.994 26.609 7.973 1 88.62 93 PHE A O 1
ATOM 726 N N . THR A 1 94 ? 1.988 28.625 7.832 1 90.94 94 THR A N 1
ATOM 727 C CA . THR A 1 94 ? 0.919 29.141 6.98 1 90.94 94 THR A CA 1
ATOM 728 C C . THR A 1 94 ? 0.86 28.359 5.668 1 90.94 94 THR A C 1
ATOM 730 O O . THR A 1 94 ? -0.223 27.984 5.207 1 90.94 94 THR A O 1
ATOM 733 N N . GLU A 1 95 ? 1.956 28.094 5.141 1 90.12 95 GLU A N 1
ATOM 734 C CA . GLU A 1 95 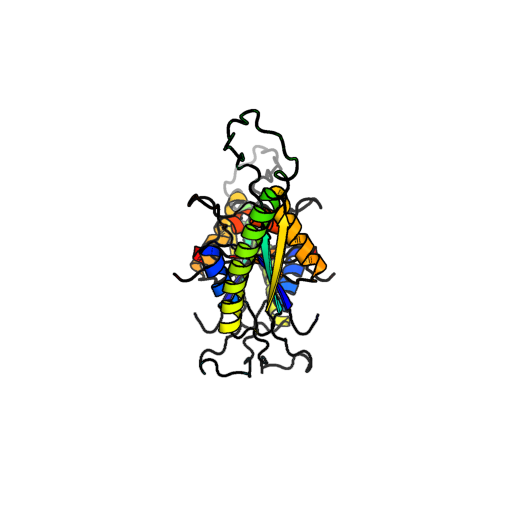? 2.023 27.297 3.92 1 90.12 95 GLU A CA 1
ATOM 735 C C . GLU A 1 95 ? 1.534 25.875 4.164 1 90.12 95 GLU A C 1
ATOM 737 O O . GLU A 1 95 ? 0.833 25.297 3.326 1 90.12 95 GLU A O 1
ATOM 742 N N . GLY A 1 96 ? 1.92 25.344 5.293 1 92.38 96 GLY A N 1
ATOM 743 C CA . GLY A 1 96 ? 1.456 24.016 5.652 1 92.38 96 GLY A CA 1
ATOM 744 C C . GLY A 1 96 ? -0.052 23.938 5.801 1 92.38 96 GLY A C 1
ATOM 745 O O . GLY A 1 96 ? -0.67 22.969 5.348 1 92.38 96 GLY A O 1
ATOM 746 N N . LYS A 1 97 ? -0.596 24.953 6.395 1 94.62 97 LYS A N 1
ATOM 747 C CA . LYS A 1 97 ? -2.047 25 6.539 1 94.62 97 LYS A CA 1
ATOM 748 C C . LYS A 1 97 ? -2.734 25.062 5.176 1 94.62 97 LYS A C 1
ATOM 750 O O . LYS A 1 97 ? -3.764 24.422 4.969 1 94.62 97 LYS A O 1
ATOM 755 N N . ALA A 1 98 ? -2.135 25.828 4.32 1 95.56 98 ALA A N 1
ATOM 756 C CA . ALA A 1 98 ? -2.697 25.953 2.977 1 95.56 98 ALA A CA 1
ATOM 757 C C . ALA A 1 98 ? -2.672 24.609 2.248 1 95.56 98 ALA A C 1
ATOM 759 O O . ALA A 1 98 ? -3.627 24.25 1.554 1 95.56 98 ALA A O 1
ATOM 760 N N . VAL A 1 99 ? -1.617 23.891 2.4 1 94.81 99 VAL A N 1
ATOM 761 C CA . VAL A 1 99 ? -1.502 22.562 1.801 1 94.81 99 VAL A CA 1
ATOM 762 C C . VAL A 1 99 ? -2.607 21.656 2.336 1 94.81 99 VAL A C 1
ATOM 764 O O . VAL A 1 99 ? -3.336 21.031 1.562 1 94.81 99 VAL A O 1
ATOM 767 N N . CYS A 1 100 ? -2.746 21.641 3.615 1 97.31 100 CYS A N 1
ATOM 768 C CA . CYS A 1 100 ? -3.744 20.781 4.238 1 97.31 100 CYS A CA 1
ATOM 769 C C . CYS A 1 100 ? -5.152 21.156 3.791 1 97.31 100 CYS A C 1
ATOM 771 O O . CYS A 1 100 ? -5.996 20.297 3.568 1 97.31 100 CYS A O 1
ATOM 773 N N . GLN A 1 101 ? -5.387 22.422 3.607 1 97.69 101 GLN A N 1
ATOM 774 C CA . GLN A 1 101 ? -6.715 22.906 3.24 1 97.69 101 GLN A CA 1
ATOM 775 C C . GLN A 1 101 ? -7.129 22.391 1.868 1 97.69 101 GLN A C 1
ATOM 777 O O . GLN A 1 101 ? -8.297 22.047 1.652 1 97.69 101 GLN A O 1
ATOM 782 N N . VAL A 1 102 ? -6.242 22.344 0.982 1 97.5 102 VAL A N 1
ATOM 783 C CA . VAL A 1 102 ? -6.516 21.828 -0.356 1 97.5 102 VAL A CA 1
ATOM 784 C C . VAL A 1 102 ? -7.012 20.391 -0.267 1 97.5 102 VAL A C 1
ATOM 786 O O . VAL A 1 102 ? -8.008 20.031 -0.899 1 97.5 102 VAL A O 1
ATOM 789 N N . PHE A 1 103 ? -6.426 19.609 0.526 1 98.25 103 PHE A N 1
ATOM 790 C CA . PHE A 1 103 ? -6.762 18.203 0.632 1 98.25 103 PHE A CA 1
ATOM 791 C C . PHE A 1 103 ? -8.047 18.016 1.432 1 98.25 103 PHE A C 1
ATOM 793 O O . PHE A 1 103 ? -8.836 17.109 1.145 1 98.25 103 PHE A O 1
ATOM 800 N N . LEU A 1 104 ? -8.242 18.859 2.432 1 98.5 104 LEU A N 1
ATOM 801 C CA . LEU A 1 104 ? -9.508 18.828 3.164 1 98.5 104 LEU A CA 1
ATOM 802 C C . LEU A 1 104 ? -10.68 19.125 2.24 1 98.5 104 LEU A C 1
ATOM 804 O O . LEU A 1 104 ? -11.734 18.5 2.338 1 98.5 104 LEU A O 1
ATOM 808 N N . GLN A 1 105 ? -10.438 20.016 1.377 1 98.06 105 GLN A N 1
ATOM 809 C CA . GLN A 1 105 ? -11.477 20.375 0.419 1 98.06 105 GLN A CA 1
ATOM 810 C C . GLN A 1 105 ? -11.758 19.234 -0.547 1 98.06 105 GLN A C 1
ATOM 812 O O . GLN A 1 105 ? -12.922 18.938 -0.845 1 98.06 105 GLN A O 1
ATOM 817 N N . LEU A 1 106 ? -10.742 18.625 -1.036 1 97.19 106 LEU A N 1
ATOM 818 C CA . LEU A 1 106 ? -10.898 17.484 -1.922 1 97.19 106 LEU A CA 1
ATOM 819 C C . LEU A 1 106 ? -11.688 16.375 -1.236 1 97.19 106 LEU A C 1
ATOM 821 O O . LEU A 1 106 ? -12.562 15.758 -1.849 1 97.19 106 LEU A O 1
ATOM 825 N N . ALA A 1 107 ? -11.352 16.156 0.035 1 97.69 107 ALA A N 1
ATOM 826 C CA . ALA A 1 107 ? -12.055 15.133 0.805 1 97.69 107 ALA A CA 1
ATOM 827 C C . ALA A 1 107 ? -13.531 15.492 0.956 1 97.69 107 ALA A C 1
ATOM 829 O O . ALA A 1 107 ? -14.406 14.641 0.774 1 97.69 107 ALA A O 1
ATOM 830 N N . SER A 1 108 ? -13.766 16.734 1.229 1 97.12 108 SER A N 1
ATOM 831 C CA . SER A 1 108 ? -15.141 17.203 1.384 1 97.12 108 SER A CA 1
ATOM 832 C C . SER A 1 108 ? -15.922 17.062 0.087 1 97.12 108 SER A C 1
ATOM 834 O O . SER A 1 108 ? -17.062 16.609 0.099 1 97.12 108 SER A O 1
ATOM 836 N N . GLU A 1 109 ? -15.297 17.344 -0.975 1 95.88 109 GLU A N 1
ATOM 837 C CA . GLU A 1 109 ? -15.93 17.25 -2.287 1 95.88 109 GLU A CA 1
ATOM 838 C C . GLU A 1 109 ? -16.25 15.805 -2.652 1 95.88 109 GLU A C 1
ATOM 840 O O . GLU A 1 109 ? -17.203 15.531 -3.373 1 95.88 109 GLU A O 1
ATOM 845 N N . ALA A 1 110 ? -15.469 14.953 -2.113 1 92.81 110 ALA A N 1
ATOM 846 C CA . ALA A 1 110 ? -15.68 13.523 -2.365 1 92.81 110 ALA A CA 1
ATOM 847 C C . ALA A 1 110 ? -16.766 12.961 -1.451 1 92.81 110 ALA A C 1
ATOM 849 O O . ALA A 1 110 ? -17.172 11.805 -1.599 1 92.81 110 ALA A O 1
ATOM 850 N N . GLY A 1 111 ? -17.141 13.719 -0.43 1 93.88 111 GLY A N 1
ATOM 851 C CA . GLY A 1 111 ? -18.203 13.305 0.464 1 93.88 111 GLY A CA 1
ATOM 852 C C . GLY A 1 111 ? -17.703 12.805 1.805 1 93.88 111 GLY A C 1
ATOM 853 O O . GLY A 1 111 ? -18.469 12.258 2.596 1 93.88 111 GLY A O 1
ATOM 854 N N . ALA A 1 112 ? -16.422 13.031 2.064 1 94.5 112 ALA A N 1
ATOM 855 C CA . ALA A 1 112 ? -15.867 12.586 3.34 1 94.5 112 ALA A CA 1
ATOM 856 C C . ALA A 1 112 ? -16.312 13.484 4.484 1 94.5 112 ALA A C 1
ATOM 858 O O . ALA A 1 112 ? -16.234 14.711 4.387 1 94.5 112 ALA A O 1
ATOM 859 N N . THR A 1 113 ? -16.766 12.836 5.539 1 95.56 113 THR A N 1
ATOM 860 C CA . THR A 1 113 ? -17.234 13.602 6.691 1 95.56 113 THR A CA 1
ATOM 861 C C . THR A 1 113 ? -16.281 13.422 7.875 1 95.56 113 THR A C 1
ATOM 863 O O . THR A 1 113 ? -16.375 14.148 8.867 1 95.56 113 THR A O 1
ATOM 866 N N . ARG A 1 114 ? -15.398 12.508 7.746 1 96.56 114 ARG A N 1
ATOM 867 C CA . ARG A 1 114 ? -14.422 12.227 8.797 1 96.56 114 ARG A CA 1
ATOM 868 C C . ARG A 1 114 ? -13 12.43 8.289 1 96.56 114 ARG A C 1
ATOM 870 O O . ARG A 1 114 ? -12.273 11.461 8.062 1 96.56 114 ARG A O 1
ATOM 877 N N . CYS A 1 115 ? -12.68 13.719 8.07 1 98.06 115 CYS A N 1
ATOM 878 C CA . CYS A 1 115 ? -11.344 14.07 7.598 1 98.06 115 CYS A CA 1
ATOM 879 C C . CYS A 1 115 ? -10.766 15.219 8.414 1 98.06 115 CYS A C 1
ATOM 881 O O . CYS A 1 115 ? -11.406 16.266 8.555 1 98.06 115 CYS A O 1
ATOM 883 N N . ASN A 1 116 ? -9.617 14.969 8.984 1 98.12 116 ASN A N 1
ATOM 884 C CA . ASN A 1 116 ? -8.898 16.016 9.703 1 98.12 116 ASN A CA 1
ATOM 885 C C . ASN A 1 116 ? -7.441 16.094 9.273 1 98.12 116 ASN A C 1
ATOM 887 O O . ASN A 1 116 ? -6.984 15.281 8.461 1 98.12 116 ASN A O 1
ATOM 891 N N . ALA A 1 117 ? -6.73 17.172 9.695 1 98.19 117 ALA A N 1
ATOM 892 C CA . ALA A 1 117 ? -5.344 17.391 9.289 1 98.19 117 ALA A CA 1
ATOM 893 C C . ALA A 1 117 ? -4.473 17.75 10.484 1 98.19 117 ALA A C 1
ATOM 895 O O . ALA A 1 117 ? -4.953 18.359 11.445 1 98.19 117 ALA A O 1
ATOM 896 N N . CYS A 1 118 ? -3.211 17.344 10.422 1 96.81 118 CYS A N 1
ATOM 897 C CA . CYS A 1 118 ? -2.213 17.734 11.414 1 96.81 118 CYS A CA 1
ATOM 898 C C . CYS A 1 118 ? -0.909 18.141 10.742 1 96.81 118 CYS A C 1
ATOM 900 O O . CYS A 1 118 ? -0.6 17.688 9.641 1 96.81 118 CYS A O 1
ATOM 902 N N . ILE A 1 119 ? -0.237 19.047 11.352 1 95.44 119 ILE A N 1
ATOM 903 C CA . ILE A 1 119 ? 1.05 19.547 10.875 1 95.44 119 ILE A CA 1
ATOM 904 C C . ILE A 1 119 ? 2.113 19.328 11.953 1 95.44 119 ILE A C 1
ATOM 906 O O . ILE A 1 119 ? 1.87 19.594 13.133 1 95.44 119 ILE A O 1
ATOM 910 N N . THR A 1 120 ? 3.24 18.812 11.578 1 93.5 120 THR A N 1
ATOM 911 C CA . THR A 1 120 ? 4.367 18.672 12.484 1 93.5 120 THR A CA 1
ATOM 912 C C . THR A 1 120 ? 5.648 19.219 11.867 1 93.5 120 THR A C 1
ATOM 914 O O . THR A 1 120 ? 5.758 19.297 10.641 1 93.5 120 THR A O 1
ATOM 917 N N . VAL A 1 121 ? 6.562 19.688 12.695 1 90.81 121 VAL A N 1
ATOM 918 C CA . VAL A 1 121 ? 7.852 20.203 12.25 1 90.81 121 VAL A CA 1
ATOM 919 C C . VAL A 1 121 ? 8.961 19.234 12.641 1 90.81 121 VAL A C 1
ATOM 921 O O . VAL A 1 121 ? 9.102 18.875 13.812 1 90.81 121 VAL A O 1
ATOM 924 N N . GLU A 1 122 ? 9.648 18.797 11.633 1 91.94 122 GLU A N 1
ATOM 925 C CA . GLU A 1 122 ? 10.727 17.844 11.852 1 91.94 122 GLU A CA 1
ATOM 926 C C . GLU A 1 122 ? 11.906 18.125 10.93 1 91.94 122 GLU A C 1
ATOM 928 O O . GLU A 1 122 ? 11.75 18.75 9.875 1 91.94 122 GLU A O 1
ATOM 933 N N . SER A 1 123 ? 13.164 17.719 11.383 1 90 123 SER A N 1
ATOM 934 C CA . SER A 1 123 ? 14.281 17.688 10.445 1 90 123 SER A CA 1
ATOM 935 C C . SER A 1 123 ? 13.992 16.734 9.281 1 90 123 SER A C 1
ATOM 937 O O . SER A 1 123 ? 13.18 15.812 9.414 1 90 123 SER A O 1
ATOM 939 N N . HIS A 1 124 ? 14.633 16.984 8.18 1 86.56 124 HIS A N 1
ATOM 940 C CA . HIS A 1 124 ? 14.375 16.188 6.98 1 86.56 124 HIS A CA 1
ATOM 941 C C . HIS A 1 124 ? 14.578 14.703 7.25 1 86.56 124 HIS A C 1
ATOM 943 O O . HIS A 1 124 ? 13.781 13.875 6.805 1 86.56 124 HIS A O 1
ATOM 949 N N . SER A 1 125 ? 15.625 14.414 7.957 1 89.81 125 SER A N 1
ATOM 950 C CA . SER A 1 125 ? 15.977 13.016 8.219 1 89.81 125 SER A CA 1
ATOM 951 C C . SER A 1 125 ? 14.961 12.367 9.156 1 89.81 125 SER A C 1
ATOM 953 O O . SER A 1 125 ? 14.914 11.141 9.273 1 89.81 125 SER A O 1
ATOM 955 N N . ALA A 1 126 ? 14.086 13.172 9.789 1 94.06 126 ALA A N 1
ATOM 956 C CA . ALA A 1 126 ? 13.18 12.648 10.805 1 94.06 126 ALA A CA 1
ATOM 957 C C . ALA A 1 126 ? 11.75 12.578 10.281 1 94.06 126 ALA A C 1
ATOM 959 O O . ALA A 1 126 ? 10.844 12.148 10.992 1 94.06 126 ALA A O 1
ATOM 960 N N . ILE A 1 127 ? 11.539 12.906 9.047 1 94 127 ILE A N 1
ATOM 961 C CA . ILE A 1 127 ? 10.203 13 8.484 1 94 127 ILE A CA 1
ATOM 962 C C . ILE A 1 127 ? 9.516 11.641 8.547 1 94 127 ILE A C 1
ATOM 964 O O . ILE A 1 127 ? 8.383 11.531 9.031 1 94 127 ILE A O 1
ATOM 968 N N . GLY A 1 128 ? 10.18 10.594 8.078 1 95.62 128 GLY A N 1
ATOM 969 C CA . GLY A 1 128 ? 9.617 9.258 8.109 1 95.62 128 GLY A CA 1
ATOM 970 C C . GLY A 1 128 ? 9.227 8.797 9.5 1 95.62 128 GLY A C 1
ATOM 971 O O . GLY A 1 128 ? 8.125 8.273 9.703 1 95.62 128 GLY A O 1
ATOM 972 N N . ASN A 1 129 ? 10.086 9.047 10.422 1 96.44 129 ASN A N 1
ATOM 973 C CA . ASN A 1 129 ? 9.828 8.664 11.805 1 96.44 129 ASN A CA 1
ATOM 974 C C . ASN A 1 129 ? 8.641 9.422 12.391 1 96.44 129 ASN A C 1
ATOM 976 O O . ASN A 1 129 ? 7.855 8.859 13.156 1 96.44 129 ASN A O 1
ATOM 980 N N . ALA A 1 130 ? 8.562 10.656 12.062 1 96.88 130 ALA A N 1
ATOM 981 C CA . ALA A 1 130 ? 7.453 11.484 12.539 1 96.88 130 ALA A CA 1
ATOM 982 C C . ALA A 1 130 ? 6.113 10.945 12.031 1 96.88 130 ALA A C 1
ATOM 984 O O . ALA A 1 130 ? 5.137 10.891 12.781 1 96.88 130 ALA A O 1
ATOM 985 N N . ILE A 1 131 ? 6.098 10.531 10.812 1 97.81 131 ILE A N 1
ATOM 986 C CA . ILE A 1 131 ? 4.875 9.992 10.219 1 97.81 131 ILE A CA 1
ATOM 987 C C . ILE A 1 131 ? 4.52 8.664 10.891 1 97.81 131 ILE A C 1
ATOM 989 O O . ILE A 1 131 ? 3.363 8.438 11.25 1 97.81 131 ILE A O 1
ATOM 993 N N . LEU A 1 132 ? 5.5 7.836 11.133 1 97.88 132 LEU A N 1
ATOM 994 C CA . LEU A 1 132 ? 5.273 6.555 11.797 1 97.88 132 LEU A CA 1
ATOM 995 C C . LEU A 1 132 ? 4.777 6.758 13.219 1 97.88 132 LEU A C 1
ATOM 997 O O . LEU A 1 132 ? 3.865 6.059 13.672 1 97.88 132 LEU A O 1
ATOM 1001 N N . ARG A 1 133 ? 5.383 7.688 13.891 1 97.62 133 ARG A N 1
ATOM 1002 C CA . ARG A 1 133 ? 4.961 8.008 15.25 1 97.62 133 ARG A CA 1
ATOM 1003 C C . ARG A 1 133 ? 3.521 8.508 15.273 1 97.62 133 ARG A C 1
ATOM 1005 O O . ARG A 1 133 ? 2.732 8.109 16.141 1 97.62 133 ARG A O 1
ATOM 1012 N N . SER A 1 134 ? 3.201 9.336 14.336 1 97.69 134 SER A N 1
ATOM 1013 C CA . SER A 1 134 ? 1.842 9.852 14.25 1 97.69 134 SER A CA 1
ATOM 1014 C C . SER A 1 134 ? 0.837 8.734 13.992 1 97.69 134 SER A C 1
ATOM 1016 O O . SER A 1 134 ? -0.249 8.727 14.578 1 97.69 134 SER A O 1
ATOM 1018 N N . ALA A 1 135 ? 1.188 7.824 13.109 1 97.88 135 ALA A N 1
ATOM 1019 C CA . ALA A 1 135 ? 0.322 6.68 12.836 1 97.88 135 ALA A CA 1
ATOM 1020 C C . ALA A 1 135 ? 0.038 5.891 14.109 1 97.88 135 ALA A C 1
ATOM 1022 O O . ALA A 1 135 ? -1.105 5.504 14.367 1 97.88 135 ALA A O 1
ATOM 1023 N N . ARG A 1 136 ? 1.033 5.699 14.883 1 96.69 136 ARG A N 1
ATOM 1024 C CA . ARG A 1 136 ? 0.915 4.934 16.125 1 96.69 136 ARG A CA 1
ATOM 1025 C C . ARG A 1 136 ? 0.036 5.664 17.125 1 96.69 136 ARG A C 1
ATOM 1027 O O . ARG A 1 136 ? -0.903 5.082 17.688 1 96.69 136 ARG A O 1
ATOM 1034 N N . ILE A 1 137 ? 0.275 6.918 17.312 1 96.62 137 ILE A N 1
ATOM 1035 C CA . ILE A 1 137 ? -0.412 7.723 18.312 1 96.62 137 ILE A CA 1
ATOM 1036 C C . ILE A 1 137 ? -1.891 7.844 17.953 1 96.62 137 ILE A C 1
ATOM 1038 O O . ILE A 1 137 ? -2.752 7.852 18.844 1 96.62 137 ILE A O 1
ATOM 1042 N N . ARG A 1 138 ? -2.188 7.84 16.688 1 96.62 138 ARG A N 1
ATOM 1043 C CA . ARG A 1 138 ? -3.553 8.094 16.234 1 96.62 138 ARG A CA 1
ATOM 1044 C C . ARG A 1 138 ? -4.297 6.785 15.977 1 96.62 138 ARG A C 1
ATOM 1046 O O . ARG A 1 138 ? -5.461 6.793 15.578 1 96.62 138 ARG A O 1
ATOM 1053 N N . GLY A 1 139 ? -3.607 5.699 16.156 1 96 139 GLY A N 1
ATOM 1054 C CA . GLY A 1 139 ? -4.238 4.402 15.961 1 96 139 GLY A CA 1
ATOM 1055 C C . GLY A 1 139 ? -4.617 4.133 14.516 1 96 139 GLY A C 1
ATOM 1056 O O . GLY A 1 139 ? -5.688 3.59 14.234 1 96 139 GLY A O 1
ATOM 1057 N N . ALA A 1 140 ? -3.771 4.613 13.562 1 97.06 140 ALA A N 1
ATOM 1058 C CA . ALA A 1 140 ? -4.047 4.387 12.148 1 97.06 140 ALA A CA 1
ATOM 1059 C C . ALA A 1 140 ? -3.992 2.9 11.812 1 97.06 140 ALA A C 1
ATOM 1061 O O . ALA A 1 140 ? -3.146 2.17 12.328 1 97.06 140 ALA A O 1
ATOM 1062 N N . ASP A 1 141 ? -4.891 2.506 10.922 1 94.62 141 ASP A N 1
ATOM 1063 C CA . ASP A 1 141 ? -4.91 1.129 10.438 1 94.62 141 ASP A CA 1
ATOM 1064 C C . ASP A 1 141 ? -4.062 0.979 9.18 1 94.62 141 ASP A C 1
ATOM 1066 O O . ASP A 1 141 ? -3.668 -0.132 8.812 1 94.62 141 ASP A O 1
ATOM 1070 N N . MET A 1 142 ? -3.838 2.154 8.523 1 96.94 142 MET A N 1
ATOM 1071 C CA . MET A 1 142 ? -3.07 2.168 7.281 1 96.94 142 MET A CA 1
ATOM 1072 C C . MET A 1 142 ? -2.441 3.537 7.043 1 96.94 142 MET A C 1
ATOM 1074 O O . MET A 1 142 ? -3.014 4.562 7.426 1 96.94 142 MET A O 1
ATOM 1078 N N . ILE A 1 143 ? -1.278 3.477 6.426 1 98.12 143 ILE A N 1
ATOM 1079 C CA . ILE A 1 143 ? -0.648 4.691 5.922 1 98.12 143 ILE A CA 1
ATOM 1080 C C . ILE A 1 143 ? -0.727 4.719 4.398 1 98.12 143 ILE A C 1
ATOM 1082 O O . ILE A 1 143 ? -0.406 3.729 3.734 1 98.12 143 ILE A O 1
ATOM 1086 N N . VAL A 1 144 ? -1.206 5.789 3.84 1 98.25 144 VAL A N 1
ATOM 1087 C CA . VAL A 1 144 ? -1.271 5.977 2.393 1 98.25 144 VAL A CA 1
ATOM 1088 C C . VAL A 1 144 ? -0.412 7.172 1.986 1 98.25 144 VAL A C 1
ATOM 1090 O O . VAL A 1 144 ? -0.441 8.219 2.641 1 98.25 144 VAL A O 1
ATOM 1093 N N . MET A 1 145 ? 0.386 7 0.933 1 96.56 145 MET A N 1
ATOM 1094 C CA . MET A 1 145 ? 1.27 8.07 0.483 1 96.56 145 MET A CA 1
ATOM 1095 C C . MET A 1 145 ? 1.585 7.93 -1.002 1 96.56 145 MET A C 1
ATOM 1097 O O . MET A 1 145 ? 1.405 6.855 -1.579 1 96.56 145 MET A O 1
ATOM 1101 N N . GLY A 1 146 ? 1.955 9.008 -1.605 1 93.94 146 GLY A N 1
ATOM 1102 C CA . GLY A 1 146 ? 2.545 8.938 -2.932 1 93.94 146 GLY A CA 1
ATOM 1103 C C . GLY A 1 146 ? 3.961 8.391 -2.926 1 93.94 146 GLY A C 1
ATOM 1104 O O . GLY A 1 146 ? 4.645 8.43 -1.9 1 93.94 146 GLY A O 1
ATOM 1105 N N . SER A 1 147 ? 4.383 7.883 -4.074 1 87.5 147 SER A N 1
ATOM 1106 C CA . SER A 1 147 ? 5.723 7.32 -4.176 1 87.5 147 SER A CA 1
ATOM 1107 C C . SER A 1 147 ? 6.773 8.414 -4.309 1 87.5 147 SER A C 1
ATOM 1109 O O . SER A 1 147 ? 7.945 8.203 -3.99 1 87.5 147 SER A O 1
ATOM 1111 N N . HIS A 1 148 ? 6.27 9.555 -4.887 1 78.19 148 HIS A N 1
ATOM 1112 C CA . HIS A 1 148 ? 7.195 10.648 -5.156 1 78.19 148 HIS A CA 1
ATOM 1113 C C . HIS A 1 148 ? 6.785 11.914 -4.414 1 78.19 148 HIS A C 1
ATOM 1115 O O . HIS A 1 148 ? 5.594 12.172 -4.234 1 78.19 148 HIS A O 1
ATOM 1121 N N . GLY A 1 149 ? 7.789 12.547 -3.814 1 64.5 149 GLY A N 1
ATOM 1122 C CA . GLY A 1 149 ? 7.527 13.828 -3.18 1 64.5 149 GLY A CA 1
ATOM 1123 C C . GLY A 1 149 ? 8.047 15.008 -3.982 1 64.5 149 GLY A C 1
ATOM 1124 O O . GLY A 1 149 ? 8.25 14.891 -5.191 1 64.5 149 GLY A O 1
ATOM 1125 N N . HIS A 1 150 ? 8.141 16.062 -3.297 1 60.5 150 HIS A N 1
ATOM 1126 C CA . HIS A 1 150 ? 8.453 17.375 -3.848 1 60.5 150 HIS A CA 1
ATOM 1127 C C . HIS A 1 150 ? 9.812 17.375 -4.527 1 60.5 150 HIS A C 1
ATOM 1129 O O . HIS A 1 150 ? 10.039 18.141 -5.473 1 60.5 150 HIS A O 1
ATOM 1135 N N . LYS A 1 151 ? 10.703 16.562 -4 1 60.62 151 LYS A N 1
ATOM 1136 C CA . LYS A 1 151 ? 12.055 16.672 -4.539 1 60.62 151 LYS A CA 1
ATOM 1137 C C . LYS A 1 151 ? 12.312 15.633 -5.621 1 60.62 151 LYS A C 1
ATOM 1139 O O . LYS A 1 151 ? 13.422 15.523 -6.141 1 60.62 151 LYS A O 1
ATOM 1144 N N . ALA A 1 152 ? 11.281 14.844 -5.816 1 57.5 152 ALA A N 1
ATOM 1145 C CA . ALA A 1 152 ? 11.562 13.758 -6.754 1 57.5 152 ALA A CA 1
ATOM 1146 C C . ALA A 1 152 ? 11.711 14.289 -8.18 1 57.5 152 ALA A C 1
ATOM 1148 O O . ALA A 1 152 ? 10.727 14.641 -8.82 1 57.5 152 ALA A O 1
ATOM 1149 N N . ILE A 1 153 ? 12.836 14.922 -8.328 1 51.88 153 ILE A N 1
ATOM 1150 C CA . ILE A 1 153 ? 13.219 15.617 -9.555 1 51.88 153 ILE A CA 1
ATOM 1151 C C . ILE A 1 153 ? 13.242 14.633 -10.719 1 51.88 153 ILE A C 1
ATOM 1153 O O . ILE A 1 153 ? 12.844 14.977 -11.836 1 51.88 153 ILE A O 1
ATOM 1157 N N . HIS A 1 154 ? 14.031 13.594 -10.469 1 54.16 154 HIS A N 1
ATOM 1158 C CA . HIS A 1 154 ? 14.43 12.883 -11.688 1 54.16 154 HIS A CA 1
ATOM 1159 C C . HIS A 1 154 ? 13.461 11.75 -12 1 54.16 154 HIS A C 1
ATOM 1161 O O . HIS A 1 154 ? 12.984 11.062 -11.094 1 54.16 154 HIS A O 1
ATOM 1167 N N . ARG A 1 155 ? 13.023 11.734 -13.133 1 52.88 155 ARG A N 1
ATOM 1168 C CA . ARG A 1 155 ? 12.164 10.789 -13.836 1 52.88 155 ARG A CA 1
ATOM 1169 C C . ARG A 1 155 ? 12.516 9.352 -13.469 1 52.88 155 ARG A C 1
ATOM 1171 O O . ARG A 1 155 ? 11.688 8.453 -13.617 1 52.88 155 ARG A O 1
ATOM 1178 N N . ALA A 1 156 ? 13.734 9.367 -12.805 1 54.97 156 ALA A N 1
ATOM 1179 C CA . ALA A 1 156 ? 14.242 8 -12.672 1 54.97 156 ALA A CA 1
ATOM 1180 C C . ALA A 1 156 ? 13.922 7.43 -11.297 1 54.97 156 ALA A C 1
ATOM 1182 O O . ALA A 1 156 ? 14.055 6.223 -11.07 1 54.97 156 ALA A O 1
ATOM 1183 N N . VAL A 1 157 ? 13.656 8.477 -10.375 1 58.03 157 VAL A N 1
ATOM 1184 C CA . VAL A 1 157 ? 13.453 7.945 -9.031 1 58.03 157 VAL A CA 1
ATOM 1185 C C . VAL A 1 157 ? 11.984 7.613 -8.812 1 58.03 157 VAL A C 1
ATOM 1187 O O . VAL A 1 157 ? 11.125 8.492 -8.875 1 58.03 157 VAL A O 1
ATOM 1190 N N . HIS A 1 158 ? 11.703 6.258 -8.57 1 72.31 158 HIS A N 1
ATOM 1191 C CA . HIS A 1 158 ? 10.312 5.812 -8.539 1 72.31 158 HIS A CA 1
ATOM 1192 C C . HIS A 1 158 ? 9.789 5.75 -7.105 1 72.31 158 HIS A C 1
ATOM 1194 O O . HIS A 1 158 ? 8.578 5.832 -6.883 1 72.31 158 HIS A O 1
ATOM 1200 N N . LEU A 1 159 ? 10.836 5.781 -6.129 1 86.12 159 LEU A N 1
ATOM 1201 C CA . LEU A 1 159 ? 10.383 5.758 -4.742 1 86.12 159 LEU A CA 1
ATOM 1202 C C . LEU A 1 159 ? 11.188 6.738 -3.893 1 86.12 159 LEU A C 1
ATOM 1204 O O . LEU A 1 159 ? 12.406 6.617 -3.789 1 86.12 159 LEU A O 1
ATOM 1208 N N . GLY A 1 160 ? 10.617 7.738 -3.336 1 87.81 160 GLY A N 1
ATOM 1209 C CA . GLY A 1 160 ? 11.273 8.727 -2.496 1 87.81 160 GLY A CA 1
ATOM 1210 C C . GLY A 1 160 ? 11.844 8.141 -1.22 1 87.81 160 GLY A C 1
ATOM 1211 O O . GLY A 1 160 ? 11.469 7.039 -0.812 1 87.81 160 GLY A O 1
ATOM 1212 N N . SER A 1 161 ? 12.727 8.922 -0.595 1 89.12 161 SER A N 1
ATOM 1213 C CA . SER A 1 161 ? 13.422 8.469 0.604 1 89.12 161 SER A CA 1
ATOM 1214 C C . SER A 1 161 ? 12.453 8.273 1.767 1 89.12 161 SER A C 1
ATOM 1216 O O . SER A 1 161 ? 12.602 7.34 2.555 1 89.12 161 SER A O 1
ATOM 1218 N N . VAL A 1 162 ? 11.469 9.117 1.893 1 91.62 162 VAL A N 1
ATOM 1219 C CA . VAL A 1 162 ? 10.508 9.031 2.986 1 91.62 162 VAL A CA 1
ATOM 1220 C C . VAL A 1 162 ? 9.617 7.809 2.797 1 91.62 162 VAL A C 1
ATOM 1222 O O . VAL A 1 162 ? 9.414 7.027 3.73 1 91.62 162 VAL A O 1
ATOM 1225 N N . SER A 1 163 ? 9.07 7.656 1.592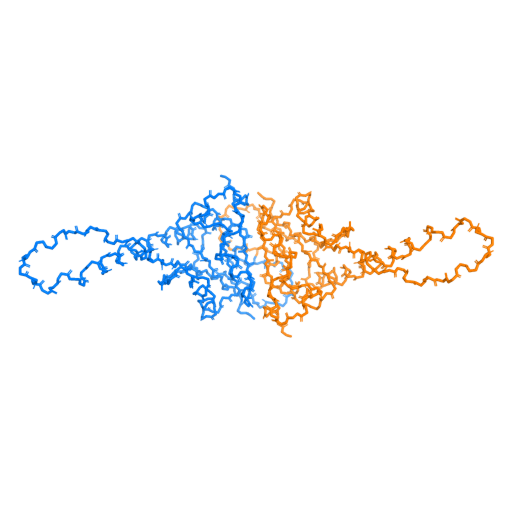 1 93.62 163 SER A N 1
ATOM 1226 C CA . SER A 1 163 ? 8.227 6.504 1.305 1 93.62 163 SER A CA 1
ATOM 1227 C C . SER A 1 163 ? 8.977 5.195 1.521 1 93.62 163 SER A C 1
ATOM 1229 O O . SER A 1 163 ? 8.422 4.234 2.061 1 93.62 163 SER A O 1
ATOM 1231 N N . LYS A 1 164 ? 10.203 5.215 1.136 1 92.06 164 LYS A N 1
ATOM 1232 C CA . LYS A 1 164 ? 11.047 4.043 1.343 1 92.06 164 LYS A CA 1
ATOM 1233 C C . LYS A 1 164 ? 11.211 3.738 2.828 1 92.06 164 LYS A C 1
ATOM 1235 O O . LYS A 1 164 ? 11.062 2.59 3.252 1 92.06 164 LYS A O 1
ATOM 1240 N N . TYR A 1 165 ? 11.484 4.742 3.541 1 93.38 165 TYR A N 1
ATOM 1241 C CA . TYR A 1 165 ? 11.68 4.59 4.977 1 93.38 165 TYR A CA 1
ATOM 1242 C C . TYR A 1 165 ? 10.422 4.055 5.645 1 93.38 165 TYR A C 1
ATOM 1244 O O . TYR A 1 165 ? 10.477 3.111 6.438 1 93.38 165 TYR A O 1
ATOM 1252 N N . ILE A 1 166 ? 9.344 4.59 5.348 1 95.88 166 ILE A N 1
ATOM 1253 C CA . ILE A 1 166 ? 8.078 4.219 5.965 1 95.88 166 ILE A CA 1
ATOM 1254 C C . ILE A 1 166 ? 7.73 2.775 5.598 1 95.88 166 ILE A C 1
ATOM 1256 O O . ILE A 1 166 ? 7.34 1.987 6.461 1 95.88 166 ILE A O 1
ATOM 1260 N N . THR A 1 167 ? 7.863 2.408 4.355 1 95 167 THR A N 1
ATOM 1261 C CA . THR A 1 167 ? 7.539 1.057 3.91 1 95 167 THR A CA 1
ATOM 1262 C C . THR A 1 167 ? 8.414 0.029 4.625 1 95 167 THR A C 1
ATOM 1264 O O . THR A 1 167 ? 7.949 -1.065 4.953 1 95 167 THR A O 1
ATOM 1267 N N . ARG A 1 168 ? 9.578 0.384 4.906 1 92.62 168 ARG A N 1
ATOM 1268 C CA . ARG A 1 168 ? 10.539 -0.521 5.531 1 92.62 168 ARG A CA 1
ATOM 1269 C C . ARG A 1 168 ? 10.258 -0.676 7.023 1 92.62 168 ARG A C 1
ATOM 1271 O O . ARG A 1 168 ? 10.484 -1.743 7.594 1 92.62 168 ARG A O 1
ATOM 1278 N N . HIS A 1 169 ? 9.703 0.354 7.652 1 94.06 169 HIS A N 1
ATOM 1279 C CA . HIS A 1 169 ? 9.734 0.37 9.109 1 94.06 169 HIS A CA 1
ATOM 1280 C C . HIS A 1 169 ? 8.328 0.33 9.688 1 94.06 169 HIS A C 1
ATOM 1282 O O . HIS A 1 169 ? 8.156 0.164 10.898 1 94.06 169 HIS A O 1
ATOM 1288 N N . SER A 1 170 ? 7.379 0.474 8.867 1 95.5 170 SER A N 1
ATOM 1289 C CA . SER A 1 170 ? 6.012 0.535 9.367 1 95.5 170 SER A CA 1
ATOM 1290 C C . SER A 1 170 ? 5.59 -0.793 9.984 1 95.5 170 SER A C 1
ATOM 1292 O O . SER A 1 170 ? 5.918 -1.86 9.469 1 95.5 170 SER A O 1
ATOM 1294 N N . HIS A 1 171 ? 4.75 -0.695 11.039 1 93.44 171 HIS A N 1
ATOM 1295 C CA . HIS A 1 171 ? 4.164 -1.869 11.672 1 93.44 171 HIS A CA 1
ATOM 1296 C C . HIS A 1 171 ? 2.717 -2.07 11.234 1 93.44 171 HIS A C 1
ATOM 1298 O O . HIS A 1 171 ? 2.047 -3 11.688 1 93.44 171 HIS A O 1
ATOM 1304 N N . ILE A 1 172 ? 2.234 -1.199 10.422 1 95.19 172 ILE A N 1
ATOM 1305 C CA . ILE A 1 172 ? 0.904 -1.307 9.828 1 95.19 172 ILE A CA 1
ATOM 1306 C C . ILE A 1 172 ? 1.008 -1.244 8.305 1 95.19 172 ILE A C 1
ATOM 1308 O O . ILE A 1 172 ? 2.035 -0.829 7.766 1 95.19 172 ILE A O 1
ATOM 1312 N N . PRO A 1 173 ? 0.017 -1.628 7.562 1 96.62 173 PRO A N 1
ATOM 1313 C CA . PRO A 1 173 ? 0.065 -1.636 6.102 1 96.62 173 PRO A CA 1
ATOM 1314 C C . PRO A 1 173 ? 0.31 -0.248 5.512 1 96.62 173 PRO A C 1
ATOM 1316 O O . PRO A 1 173 ? -0.194 0.748 6.035 1 96.62 173 PRO A O 1
ATOM 1319 N N . VAL A 1 174 ? 1.091 -0.253 4.449 1 97.62 174 VAL A N 1
ATOM 1320 C CA . VAL A 1 174 ? 1.421 0.978 3.74 1 97.62 174 VAL A CA 1
ATOM 1321 C C . VAL A 1 174 ? 0.981 0.867 2.281 1 97.62 174 VAL A C 1
ATOM 1323 O O . VAL A 1 174 ? 1.244 -0.141 1.622 1 97.62 174 VAL A O 1
ATOM 1326 N N . VAL A 1 175 ? 0.288 1.883 1.81 1 97.62 175 VAL A N 1
ATOM 1327 C CA . VAL A 1 175 ? -0.101 1.989 0.408 1 97.62 175 VAL A CA 1
ATOM 1328 C C . VAL A 1 175 ? 0.743 3.057 -0.283 1 97.62 175 VAL A C 1
ATOM 1330 O O . VAL A 1 175 ? 0.762 4.215 0.143 1 97.62 175 VAL A O 1
ATOM 1333 N N . VAL A 1 176 ? 1.434 2.66 -1.282 1 97 176 VAL A N 1
ATOM 1334 C CA . VAL A 1 176 ? 2.256 3.57 -2.07 1 97 176 VAL A CA 1
ATOM 1335 C C . VAL A 1 176 ? 1.635 3.766 -3.451 1 97 176 VAL A C 1
ATOM 1337 O O . VAL A 1 176 ? 1.47 2.803 -4.207 1 97 176 VAL A O 1
ATOM 1340 N N . ILE A 1 177 ? 1.32 5.016 -3.811 1 96 177 ILE A N 1
ATOM 1341 C CA . ILE A 1 177 ? 0.635 5.332 -5.059 1 96 177 ILE A CA 1
ATOM 1342 C C . ILE A 1 177 ? 1.601 6.027 -6.016 1 96 177 ILE A C 1
ATOM 1344 O O . ILE A 1 177 ? 2.021 7.16 -5.773 1 96 177 ILE A O 1
ATOM 1348 N N . PRO A 1 178 ? 1.919 5.41 -7.102 1 93.38 178 PRO A N 1
ATOM 1349 C CA . PRO A 1 178 ? 2.818 6.035 -8.078 1 93.38 178 PRO A CA 1
ATOM 1350 C C . PRO A 1 178 ? 2.113 7.066 -8.953 1 93.38 178 PRO A C 1
ATOM 1352 O O . PRO A 1 178 ? 0.883 7.074 -9.039 1 93.38 178 PRO A O 1
ATOM 1355 N N . PRO A 1 179 ? 2.922 7.934 -9.57 1 85.75 179 PRO A N 1
ATOM 1356 C CA . PRO A 1 179 ? 2.332 8.984 -10.406 1 85.75 179 PRO A CA 1
ATOM 1357 C C . PRO A 1 179 ? 1.54 8.422 -11.586 1 85.75 179 PRO A C 1
ATOM 1359 O O . PRO A 1 179 ? 0.569 9.039 -12.031 1 85.75 179 PRO A O 1
ATOM 1362 N N . GLN A 1 180 ? 1.861 7.273 -12.047 1 81.94 180 GLN A N 1
ATOM 1363 C CA . GLN A 1 180 ? 1.248 6.691 -13.234 1 81.94 180 GLN A CA 1
ATOM 1364 C C . GLN A 1 180 ? -0.165 6.195 -12.938 1 81.94 180 GLN A C 1
ATOM 1366 O O . GLN A 1 180 ? -0.965 6 -13.859 1 81.94 180 GLN A O 1
ATOM 1371 N N . ALA A 1 181 ? -0.456 5.895 -11.711 1 80.12 181 ALA A N 1
ATOM 1372 C CA . ALA A 1 181 ? -1.76 5.359 -11.328 1 80.12 181 ALA A CA 1
ATOM 1373 C C . ALA A 1 181 ? -2.828 6.449 -11.352 1 80.12 181 ALA A C 1
ATOM 1375 O O . ALA A 1 181 ? -4.023 6.156 -11.344 1 80.12 181 ALA A O 1
ATOM 1376 N N . CYS A 1 182 ? -2.404 7.684 -11.414 1 72.62 182 CYS A N 1
ATOM 1377 C CA . CYS A 1 182 ? -3.318 8.812 -11.258 1 72.62 182 CYS A CA 1
ATOM 1378 C C . CYS A 1 182 ? -3.758 9.344 -12.617 1 72.62 182 CYS A C 1
ATOM 1380 O O . CYS A 1 182 ? -2.943 9.469 -13.531 1 72.62 182 CYS A O 1
ATOM 1382 N N . PRO A 1 183 ? -5.125 9.234 -12.789 1 60.81 183 PRO A N 1
ATOM 1383 C CA . PRO A 1 183 ? -5.609 9.766 -14.062 1 60.81 183 PRO A CA 1
ATOM 1384 C C . PRO A 1 183 ? -5.047 11.148 -14.383 1 60.81 183 PRO A C 1
ATOM 1386 O O . PRO A 1 183 ? -4.758 11.93 -13.469 1 60.81 183 PRO A O 1
ATOM 1389 N N . SER A 1 184 ? -4.59 11.273 -15.664 1 54.97 184 SER A N 1
ATOM 1390 C CA . SER A 1 184 ? -4.109 12.578 -16.109 1 54.97 184 SER A CA 1
ATOM 1391 C C . SER A 1 184 ? -5.211 13.625 -16.047 1 54.97 184 SER A C 1
ATOM 1393 O O . SER A 1 184 ? -6.391 13.312 -16.203 1 54.97 184 SER A O 1
ATOM 1395 N N . MET B 1 1 ? -13.992 3.512 -14.875 1 45.66 1 MET B N 1
ATOM 1396 C CA . MET B 1 1 ? -13.375 2.338 -14.266 1 45.66 1 MET B CA 1
ATOM 1397 C C . MET B 1 1 ? -14.406 1.236 -14.039 1 45.66 1 MET B C 1
ATOM 1399 O O . MET B 1 1 ? -15.594 1.517 -13.867 1 45.66 1 MET B O 1
ATOM 1403 N N . PRO B 1 2 ? -14.164 -0.027 -14.453 1 57.5 2 PRO B N 1
ATOM 1404 C CA . PRO B 1 2 ? -15.211 -0.993 -14.117 1 57.5 2 PRO B CA 1
ATOM 1405 C C . PRO B 1 2 ? -15.719 -0.835 -12.688 1 57.5 2 PRO B C 1
ATOM 1407 O O . PRO B 1 2 ? -15.031 -0.25 -11.844 1 57.5 2 PRO B O 1
ATOM 1410 N N . GLY B 1 3 ? -16.984 -0.906 -12.5 1 74.38 3 GLY B N 1
ATOM 1411 C CA . GLY B 1 3 ? -17.703 -0.869 -11.234 1 74.38 3 GLY B CA 1
ATOM 1412 C C . GLY B 1 3 ? -17.031 -1.704 -10.156 1 74.38 3 GLY B C 1
ATOM 1413 O O . GLY B 1 3 ? -17.609 -1.91 -9.086 1 74.38 3 GLY B O 1
ATOM 1414 N N . TYR B 1 4 ? -15.75 -2.5 -10.523 1 86.31 4 TYR B N 1
ATOM 1415 C CA . TYR B 1 4 ? -15.031 -3.303 -9.539 1 86.31 4 TYR B CA 1
ATOM 1416 C C . TYR B 1 4 ? -13.523 -3.141 -9.688 1 86.31 4 TYR B C 1
ATOM 1418 O O . TYR B 1 4 ? -13.047 -2.748 -10.758 1 86.31 4 TYR B O 1
ATOM 1426 N N . ARG B 1 5 ? -12.68 -3.43 -8.766 1 93.06 5 ARG B N 1
ATOM 1427 C CA . ARG B 1 5 ? -11.227 -3.369 -8.781 1 93.06 5 ARG B CA 1
ATOM 1428 C C . ARG B 1 5 ? -10.625 -4.742 -9.047 1 93.06 5 ARG B C 1
ATOM 1430 O O . ARG B 1 5 ? -11.148 -5.758 -8.586 1 93.06 5 ARG B O 1
ATOM 1437 N N . ARG B 1 6 ? -9.523 -4.719 -9.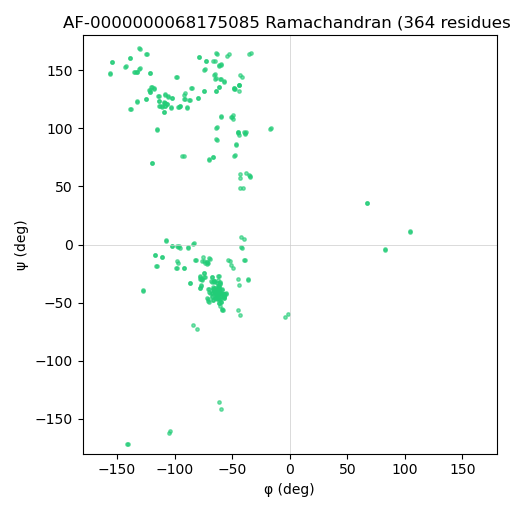781 1 96.62 6 ARG B N 1
ATOM 1438 C CA . ARG B 1 6 ? -8.711 -5.914 -9.984 1 96.62 6 ARG B CA 1
ATOM 1439 C C . ARG B 1 6 ? -7.457 -5.879 -9.117 1 96.62 6 ARG B C 1
ATOM 1441 O O . ARG B 1 6 ? -6.598 -5.016 -9.297 1 96.62 6 ARG B O 1
ATOM 1448 N N . ILE B 1 7 ? -7.359 -6.844 -8.234 1 97.88 7 ILE B N 1
ATOM 1449 C CA . ILE B 1 7 ? -6.281 -6.863 -7.258 1 97.88 7 ILE B CA 1
ATOM 1450 C C . ILE B 1 7 ? -5.363 -8.055 -7.523 1 97.88 7 ILE B C 1
ATOM 1452 O O . ILE B 1 7 ? -5.832 -9.188 -7.641 1 97.88 7 ILE B O 1
ATOM 1456 N N . LEU B 1 8 ? -4.07 -7.805 -7.719 1 98.69 8 LEU B N 1
ATOM 1457 C CA . LEU B 1 8 ? -3.068 -8.867 -7.777 1 98.69 8 LEU B CA 1
ATOM 1458 C C . LEU B 1 8 ? -2.406 -9.062 -6.418 1 98.69 8 LEU B C 1
ATOM 1460 O O . LEU B 1 8 ? -1.81 -8.133 -5.871 1 98.69 8 LEU B O 1
ATOM 1464 N N . PHE B 1 9 ? -2.52 -10.25 -5.824 1 98.69 9 PHE B N 1
ATOM 1465 C CA . PHE B 1 9 ? -1.918 -10.578 -4.539 1 98.69 9 PHE B CA 1
ATOM 1466 C C . PHE B 1 9 ? -0.792 -11.594 -4.707 1 98.69 9 PHE B C 1
ATOM 1468 O O . PHE B 1 9 ? -1.019 -12.703 -5.191 1 98.69 9 PHE B O 1
ATOM 1475 N N . ALA B 1 10 ? 0.423 -11.227 -4.344 1 97.75 10 ALA B N 1
ATOM 1476 C CA . ALA B 1 10 ? 1.558 -12.141 -4.402 1 97.75 10 ALA B CA 1
ATOM 1477 C C . ALA B 1 10 ? 1.562 -13.086 -3.207 1 97.75 10 ALA B C 1
ATOM 1479 O O . ALA B 1 10 ? 1.568 -12.648 -2.057 1 97.75 10 ALA B O 1
ATOM 1480 N N . VAL B 1 11 ? 1.625 -14.406 -3.531 1 96.56 11 VAL B N 1
ATOM 1481 C CA . VAL B 1 11 ? 1.519 -15.359 -2.432 1 96.56 11 VAL B CA 1
ATOM 1482 C C . VAL B 1 11 ? 2.764 -16.234 -2.389 1 96.56 11 VAL B C 1
ATOM 1484 O O . VAL B 1 11 ? 3.4 -16.469 -3.418 1 96.56 11 VAL B O 1
ATOM 1487 N N . ASP B 1 12 ? 3.137 -16.625 -1.244 1 92.56 12 ASP B N 1
ATOM 1488 C CA . ASP B 1 12 ? 4.18 -17.625 -1.01 1 92.56 12 ASP B CA 1
ATOM 1489 C C . ASP B 1 12 ? 3.809 -18.547 0.154 1 92.56 12 ASP B C 1
ATOM 1491 O O . ASP B 1 12 ? 2.674 -18.516 0.633 1 92.56 12 ASP B O 1
ATOM 1495 N N . ARG B 1 13 ? 4.699 -19.359 0.576 1 90.19 13 ARG B N 1
ATOM 1496 C CA . ARG B 1 13 ? 4.379 -20.406 1.543 1 90.19 13 ARG B CA 1
ATOM 1497 C C . ARG B 1 13 ? 4.535 -19.891 2.973 1 90.19 13 ARG B C 1
ATOM 1499 O O . ARG B 1 13 ? 4.211 -20.609 3.928 1 90.19 13 ARG B O 1
ATOM 1506 N N . SER B 1 14 ? 4.949 -18.703 3.205 1 88.62 14 SER B N 1
ATOM 1507 C CA . SER B 1 14 ? 5.254 -18.219 4.543 1 88.62 14 SER B CA 1
ATOM 1508 C C . SER B 1 14 ? 3.98 -17.953 5.344 1 88.62 14 SER B C 1
ATOM 1510 O O . SER B 1 14 ? 2.938 -17.625 4.777 1 88.62 14 SER B O 1
ATOM 1512 N N . HIS B 1 15 ? 4.055 -18.109 6.656 1 88.62 15 HIS B N 1
ATOM 1513 C CA . HIS B 1 15 ? 2.955 -17.812 7.57 1 88.62 15 HIS B CA 1
ATOM 1514 C C . HIS B 1 15 ? 2.572 -16.344 7.52 1 88.62 15 HIS B C 1
ATOM 1516 O O . HIS B 1 15 ? 1.394 -15.992 7.633 1 88.62 15 HIS B O 1
ATOM 1522 N N . HIS B 1 16 ? 3.559 -15.57 7.305 1 89.44 16 HIS B N 1
ATOM 1523 C CA . HIS B 1 16 ? 3.301 -14.133 7.215 1 89.44 16 HIS B CA 1
ATOM 1524 C C . HIS B 1 16 ? 2.418 -13.812 6.016 1 89.44 16 HIS B C 1
ATOM 1526 O O . HIS B 1 16 ? 1.538 -12.945 6.105 1 89.44 16 HIS B O 1
ATOM 1532 N N . CYS B 1 17 ? 2.66 -14.484 4.957 1 93.62 17 CYS B N 1
ATOM 1533 C CA . CYS B 1 17 ? 1.868 -14.242 3.758 1 93.62 17 CYS B CA 1
ATOM 1534 C C . CYS B 1 17 ? 0.408 -14.617 3.982 1 93.62 17 CYS B C 1
ATOM 1536 O O . CYS B 1 17 ? -0.495 -13.891 3.566 1 93.62 17 CYS B O 1
ATOM 1538 N N . ARG B 1 18 ? 0.199 -15.703 4.633 1 93.94 18 ARG B N 1
ATOM 1539 C CA . ARG B 1 18 ? -1.163 -16.141 4.93 1 93.94 18 ARG B CA 1
ATOM 1540 C C . ARG B 1 18 ? -1.889 -15.109 5.797 1 93.94 18 ARG B C 1
ATOM 1542 O O . ARG B 1 18 ? -3.039 -14.766 5.523 1 93.94 18 ARG B O 1
ATOM 1549 N N . ARG B 1 19 ? -1.232 -14.633 6.801 1 93.56 19 ARG B N 1
ATOM 1550 C CA . ARG B 1 19 ? -1.82 -13.641 7.695 1 93.56 19 ARG B CA 1
ATOM 1551 C C . ARG B 1 19 ? -2.074 -12.328 6.969 1 93.56 19 ARG B C 1
ATOM 1553 O O . ARG B 1 19 ? -3.082 -11.656 7.215 1 93.56 19 ARG B O 1
ATOM 1560 N N . ALA B 1 20 ? -1.159 -11.992 6.129 1 94.94 20 ALA B N 1
ATOM 1561 C CA . ALA B 1 20 ? -1.336 -10.789 5.32 1 94.94 20 ALA B CA 1
ATOM 1562 C C . ALA B 1 20 ? -2.576 -10.898 4.441 1 94.94 20 ALA B C 1
ATOM 1564 O O . ALA B 1 20 ? -3.334 -9.938 4.301 1 94.94 20 ALA B O 1
ATOM 1565 N N . PHE B 1 21 ? -2.801 -12.047 3.883 1 96.69 21 PHE B N 1
ATOM 1566 C CA . PHE B 1 21 ? -3.963 -12.258 3.027 1 96.69 21 PHE B CA 1
ATOM 1567 C C . PHE B 1 21 ? -5.254 -12.18 3.836 1 96.69 21 PHE B C 1
ATOM 1569 O O . PHE B 1 21 ? -6.246 -11.609 3.377 1 96.69 21 PHE B O 1
ATOM 1576 N N . GLN B 1 22 ? -5.203 -12.695 5 1 94.62 22 GLN B N 1
ATOM 1577 C CA . GLN B 1 22 ? -6.371 -12.609 5.875 1 94.62 22 GLN B CA 1
ATOM 1578 C C . GLN B 1 22 ? -6.688 -11.156 6.23 1 94.62 22 GLN B C 1
ATOM 1580 O O . GLN B 1 22 ? -7.852 -10.75 6.219 1 94.62 22 GLN B O 1
ATOM 1585 N N . TRP B 1 23 ? -5.656 -10.43 6.562 1 92.5 23 TRP B N 1
ATOM 1586 C CA . TRP B 1 23 ? -5.852 -9.008 6.82 1 92.5 23 TRP B CA 1
ATOM 1587 C C . TRP B 1 23 ? -6.465 -8.312 5.605 1 92.5 23 TRP B C 1
ATOM 1589 O O . TRP B 1 23 ? -7.398 -7.52 5.746 1 92.5 23 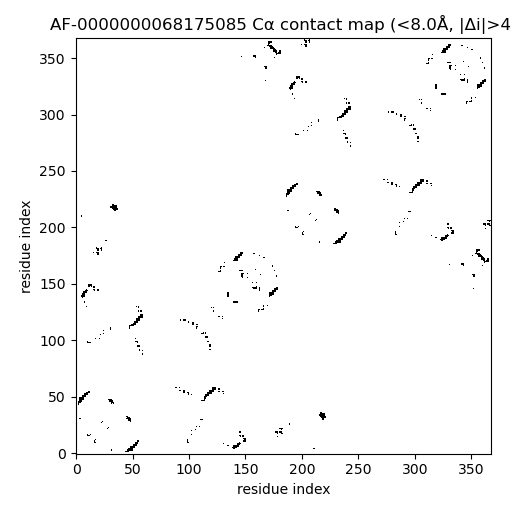TRP B O 1
ATOM 1599 N N . PHE B 1 24 ? -5.922 -8.656 4.402 1 95.44 24 PHE B N 1
ATOM 1600 C CA . PHE B 1 24 ? -6.414 -8.094 3.15 1 95.44 24 PHE B CA 1
ATOM 1601 C C . PHE B 1 24 ? -7.898 -8.375 2.975 1 95.44 24 PHE B C 1
ATOM 1603 O O . PHE B 1 24 ? -8.68 -7.469 2.666 1 95.44 24 PHE B O 1
ATOM 1610 N N . LEU B 1 25 ? -8.312 -9.555 3.207 1 93.88 25 LEU B N 1
ATOM 1611 C CA . LEU B 1 25 ? -9.703 -9.953 3.027 1 93.88 25 LEU B CA 1
ATOM 1612 C C . LEU B 1 25 ? -10.609 -9.234 4.02 1 93.88 25 LEU B C 1
ATOM 1614 O O . LEU B 1 25 ? -11.742 -8.875 3.688 1 93.88 25 LEU B O 1
ATOM 1618 N N . GLN B 1 26 ? -10.07 -8.961 5.141 1 89.69 26 GLN B N 1
ATOM 1619 C CA . GLN B 1 26 ? -10.875 -8.383 6.215 1 89.69 26 GLN B CA 1
ATOM 1620 C C . GLN B 1 26 ? -10.93 -6.863 6.098 1 89.69 26 GLN B C 1
ATOM 1622 O O . GLN B 1 26 ? -11.969 -6.25 6.359 1 89.69 26 GLN B O 1
ATOM 1627 N N . CYS B 1 27 ? -9.859 -6.293 5.609 1 89.44 27 CYS B N 1
ATOM 1628 C CA . CYS B 1 27 ? -9.727 -4.855 5.828 1 89.44 27 CYS B CA 1
ATOM 1629 C C . CYS B 1 27 ? -9.758 -4.098 4.508 1 89.44 27 CYS B C 1
ATOM 1631 O O . CYS B 1 27 ? -10.031 -2.898 4.484 1 89.44 27 CYS B O 1
ATOM 1633 N N . MET B 1 28 ? -9.516 -4.789 3.443 1 91.62 28 MET B N 1
ATOM 1634 C CA . MET B 1 28 ? -9.336 -4.023 2.213 1 91.62 28 MET B CA 1
ATOM 1635 C C . MET B 1 28 ? -10.258 -4.539 1.111 1 91.62 28 MET B C 1
ATOM 1637 O O . MET B 1 28 ? -10.812 -3.748 0.346 1 91.62 28 MET B O 1
ATOM 1641 N N . TRP B 1 29 ? -10.43 -5.824 1.008 1 92.56 29 TRP B N 1
ATOM 1642 C CA . TRP B 1 29 ? -11.25 -6.438 -0.032 1 92.56 29 TRP B CA 1
ATOM 1643 C C . TRP B 1 29 ? -12.695 -5.969 0.071 1 92.56 29 TRP B C 1
ATOM 1645 O O . TRP B 1 29 ? -13.25 -5.887 1.169 1 92.56 29 TRP B O 1
ATOM 1655 N N . ARG B 1 30 ? -13.273 -5.629 -1.15 1 88 30 ARG B N 1
ATOM 1656 C CA . ARG B 1 30 ? -14.672 -5.215 -1.221 1 88 30 ARG B CA 1
ATOM 1657 C C . ARG B 1 30 ? -15.555 -6.344 -1.735 1 88 30 ARG B C 1
ATOM 1659 O O . ARG B 1 30 ? -15.312 -6.879 -2.82 1 88 30 ARG B O 1
ATOM 1666 N N . SER B 1 31 ? -16.531 -6.691 -1.092 1 83.44 31 SER B N 1
ATOM 1667 C CA . SER B 1 31 ? -17.438 -7.777 -1.444 1 83.44 31 SER B CA 1
ATOM 1668 C C . SER B 1 31 ? -18.5 -7.305 -2.424 1 83.44 31 SER B C 1
ATOM 1670 O O . SER B 1 31 ? -19.203 -8.117 -3.033 1 83.44 31 SER B O 1
ATOM 1672 N N . GLY B 1 32 ? -18.562 -6 -2.92 1 72.44 32 GLY B N 1
ATOM 1673 C CA . GLY B 1 32 ? -19.562 -5.473 -3.838 1 72.44 32 GLY B CA 1
ATOM 1674 C C . GLY B 1 32 ? -20.844 -5.039 -3.145 1 72.44 32 GLY B C 1
ATOM 1675 O O . GLY B 1 32 ? -21.828 -4.703 -3.805 1 72.44 32 GLY B O 1
ATOM 1676 N N . ALA B 1 33 ? -21.031 -5.191 -1.917 1 53.72 33 ALA B N 1
ATOM 1677 C CA . ALA B 1 33 ? -22.344 -4.887 -1.34 1 53.72 33 ALA B CA 1
ATOM 1678 C C . ALA B 1 33 ? -22.672 -3.4 -1.474 1 53.72 33 ALA B C 1
ATOM 1680 O O . ALA B 1 33 ? -21.766 -2.561 -1.49 1 53.72 33 ALA B O 1
ATOM 1681 N N . LYS B 1 34 ? -23.922 -3.156 -1.955 1 47.47 34 LYS B N 1
ATOM 1682 C CA . LYS B 1 34 ? -24.547 -1.878 -2.275 1 47.47 34 LYS B CA 1
ATOM 1683 C C . LYS B 1 34 ? -24.328 -0.864 -1.155 1 47.47 34 LYS B C 1
ATOM 1685 O O . LYS B 1 34 ? -24.562 -1.169 0.017 1 47.47 34 LYS B O 1
ATOM 1690 N N . THR B 1 35 ? -23.188 -0.084 -1.101 1 41.28 35 THR B N 1
ATOM 1691 C CA . THR B 1 35 ? -23.281 1.081 -0.228 1 41.28 35 THR B CA 1
ATOM 1692 C C . THR B 1 35 ? -24.609 1.809 -0.445 1 41.28 35 THR B C 1
ATOM 1694 O O . THR B 1 35 ? -24.984 2.105 -1.582 1 41.28 35 THR B O 1
ATOM 1697 N N . ASN B 1 36 ? -25.625 1.549 0.374 1 35.09 36 ASN B N 1
ATOM 1698 C CA . ASN B 1 36 ? -26.891 2.264 0.239 1 35.09 36 ASN B CA 1
ATOM 1699 C C . ASN B 1 36 ? -26.672 3.762 0.053 1 35.09 36 ASN B C 1
ATOM 1701 O O . ASN B 1 36 ? -27.609 4.504 -0.216 1 35.09 36 ASN B O 1
ATOM 1705 N N . GLY B 1 37 ? -25.938 4.582 0.972 1 35.06 37 GLY B N 1
ATOM 1706 C CA . GLY B 1 37 ? -26.312 5.977 1.133 1 35.06 37 GLY B CA 1
ATOM 1707 C C . GLY B 1 37 ? -26.219 6.773 -0.155 1 35.06 37 GLY B C 1
ATOM 1708 O O . GLY B 1 37 ? -25.969 6.207 -1.223 1 35.06 37 GLY B O 1
ATOM 1709 N N . SER B 1 38 ? -25.656 8.281 0.078 1 33.31 38 SER B N 1
ATOM 1710 C CA . SER B 1 38 ? -26.094 9.367 -0.784 1 33.31 38 SER B CA 1
ATOM 1711 C C . SER B 1 38 ? -25.906 9.023 -2.256 1 33.31 38 SER B C 1
ATOM 1713 O O . SER B 1 38 ? -25.094 8.164 -2.596 1 33.31 38 SER B O 1
ATOM 1715 N N . ARG B 1 39 ? -26.672 9.93 -3.041 1 33.47 39 ARG B N 1
ATOM 1716 C CA . ARG B 1 39 ? -26.938 10.164 -4.457 1 33.47 39 ARG B CA 1
ATOM 1717 C C . ARG B 1 39 ? -25.641 10.25 -5.254 1 33.47 39 ARG B C 1
ATOM 1719 O O . ARG B 1 39 ? -25.484 11.133 -6.094 1 33.47 39 ARG B O 1
ATOM 1726 N N . MET B 1 40 ? -24.469 10.445 -4.789 1 35.78 40 MET B N 1
ATOM 1727 C CA . MET B 1 40 ? -23.797 10.57 -6.078 1 35.78 40 MET B CA 1
ATOM 1728 C C . MET B 1 40 ? -24.453 9.664 -7.117 1 35.78 40 MET B C 1
ATOM 1730 O O . MET B 1 40 ? -25.094 8.672 -6.773 1 35.78 40 MET B O 1
ATOM 1734 N N . ALA B 1 41 ? -24.141 9.906 -8.531 1 32.53 41 ALA B N 1
ATOM 1735 C CA . ALA B 1 41 ? -24.969 9.398 -9.625 1 32.53 41 ALA B CA 1
ATOM 1736 C C . ALA B 1 41 ? -25.375 7.945 -9.383 1 32.53 41 ALA B C 1
ATOM 1738 O O . ALA B 1 41 ? -24.672 7.207 -8.688 1 32.53 41 ALA B O 1
ATOM 1739 N N . GLU B 1 42 ? -26.625 7.406 -9.594 1 37.97 42 GLU B N 1
ATOM 1740 C CA . GLU B 1 42 ? -27.375 6.172 -9.789 1 37.97 42 GLU B CA 1
ATOM 1741 C C . GLU B 1 42 ? -26.453 4.961 -9.859 1 37.97 42 GLU B C 1
ATOM 1743 O O . GLU B 1 42 ? -26.812 3.865 -9.438 1 37.97 42 GLU B O 1
ATOM 1748 N N . ASP B 1 43 ? -25.562 4.883 -10.836 1 40.94 43 ASP B N 1
ATOM 1749 C CA . ASP B 1 43 ? -25.266 3.734 -11.688 1 40.94 43 ASP B CA 1
ATOM 1750 C C . ASP B 1 43 ? -24.281 2.781 -11 1 40.94 43 ASP B C 1
ATOM 1752 O O . ASP B 1 43 ? -24.359 1.566 -11.195 1 40.94 43 ASP B O 1
ATOM 1756 N N . GLU B 1 44 ? -22.906 3.1 -10.766 1 45.75 44 GLU B N 1
ATOM 1757 C CA . GLU B 1 44 ? -22.094 1.891 -10.906 1 45.75 44 GLU B CA 1
ATOM 1758 C C . GLU B 1 44 ? -21.891 1.204 -9.562 1 45.75 44 GLU B C 1
ATOM 1760 O O . GLU B 1 44 ? -21.297 1.787 -8.648 1 45.75 44 GLU B O 1
ATOM 1765 N N . ALA B 1 45 ? -22.844 0.502 -9.023 1 49.88 45 ALA B N 1
ATOM 1766 C CA . ALA B 1 45 ? -22.656 -0.57 -8.047 1 49.88 45 ALA B CA 1
ATOM 1767 C C . ALA B 1 45 ? -21.203 -1.043 -8.023 1 49.88 45 ALA B C 1
ATOM 1769 O O . ALA B 1 45 ? -20.625 -1.351 -9.062 1 49.88 45 ALA B O 1
ATOM 1770 N N . GLU B 1 46 ? -20.484 -0.482 -6.934 1 66.38 46 GLU B N 1
ATOM 1771 C CA . GLU B 1 46 ? -19.141 -1.055 -6.926 1 66.38 46 GLU B CA 1
ATOM 1772 C C . GLU B 1 46 ? -19.188 -2.572 -6.773 1 66.38 46 GLU B C 1
ATOM 1774 O O . GLU B 1 46 ? -19.844 -3.092 -5.871 1 66.38 46 GLU B O 1
ATOM 1779 N N . GLY B 1 47 ? -18.844 -3.236 -7.773 1 80.5 47 GLY B N 1
ATOM 1780 C CA . GLY B 1 47 ? -18.797 -4.688 -7.805 1 80.5 47 GLY B CA 1
ATOM 1781 C C . GLY B 1 47 ? -17.734 -5.277 -6.898 1 80.5 47 GLY B C 1
ATOM 1782 O O . GLY B 1 47 ? -16.906 -4.543 -6.348 1 80.5 47 GLY B O 1
ATOM 1783 N N . GLU B 1 48 ? -17.922 -6.488 -6.543 1 90.56 48 GLU B N 1
ATOM 1784 C CA . GLU B 1 48 ? -16.891 -7.23 -5.812 1 90.56 48 GLU B CA 1
ATOM 1785 C C . GLU B 1 48 ? -15.523 -7.086 -6.477 1 90.56 48 GLU B C 1
ATOM 1787 O O . GLU B 1 48 ? -15.414 -7.168 -7.699 1 90.56 48 GLU B O 1
ATOM 1792 N N . ASP B 1 49 ? -14.516 -6.82 -5.645 1 94.38 49 ASP B N 1
ATOM 1793 C CA . ASP B 1 49 ? -13.148 -6.844 -6.168 1 94.38 49 ASP B CA 1
ATOM 1794 C C . ASP B 1 49 ? -12.82 -8.195 -6.797 1 94.38 49 ASP B C 1
ATOM 1796 O O . ASP B 1 49 ? -13.219 -9.242 -6.277 1 94.38 49 ASP B O 1
ATOM 1800 N N . ALA B 1 50 ? -12.141 -8.188 -7.879 1 97.25 50 ALA B N 1
ATOM 1801 C CA . ALA B 1 50 ? -11.562 -9.406 -8.438 1 97.25 50 ALA B CA 1
ATOM 1802 C C . ALA B 1 50 ? -10.148 -9.633 -7.93 1 97.25 50 ALA B C 1
ATOM 1804 O O . ALA B 1 50 ? -9.297 -8.742 -8.023 1 97.25 50 ALA B O 1
ATOM 1805 N N . ILE B 1 51 ? -9.93 -10.828 -7.363 1 98.31 51 ILE B N 1
ATOM 1806 C CA . ILE B 1 51 ? -8.617 -11.141 -6.805 1 98.31 51 ILE B CA 1
ATOM 1807 C C . ILE B 1 51 ? -7.887 -12.117 -7.723 1 98.31 51 ILE B C 1
ATOM 1809 O O . ILE B 1 51 ? -8.453 -13.133 -8.133 1 98.31 51 ILE B O 1
ATOM 1813 N N . THR B 1 52 ? -6.672 -11.82 -8.133 1 98.75 52 THR B N 1
ATOM 1814 C CA . THR B 1 52 ? -5.77 -12.781 -8.758 1 98.75 52 THR B CA 1
ATOM 1815 C C . THR B 1 52 ? -4.57 -13.062 -7.855 1 98.75 52 THR B C 1
ATOM 1817 O O . THR B 1 52 ? -3.834 -12.141 -7.488 1 98.75 52 THR B O 1
ATOM 1820 N N . LEU B 1 53 ? -4.422 -14.32 -7.461 1 98.69 53 LEU B N 1
ATOM 1821 C CA . LEU B 1 53 ? -3.254 -14.766 -6.707 1 98.69 53 LEU B CA 1
ATOM 1822 C C . LEU B 1 53 ? -2.109 -15.125 -7.645 1 98.69 53 LEU B C 1
ATOM 1824 O O . LEU B 1 53 ? -2.32 -15.805 -8.656 1 98.69 53 LEU B O 1
ATOM 1828 N N . ILE B 1 54 ? -0.874 -14.672 -7.34 1 98.25 54 ILE B N 1
ATOM 1829 C CA . ILE B 1 54 ? 0.274 -15.055 -8.156 1 98.25 54 ILE B CA 1
ATOM 1830 C C . ILE B 1 54 ? 1.343 -15.695 -7.273 1 98.25 54 ILE B C 1
ATOM 1832 O O . ILE B 1 54 ? 1.735 -15.133 -6.25 1 98.25 54 ILE B O 1
ATOM 1836 N N . HIS B 1 55 ? 1.733 -16.844 -7.617 1 96.88 55 HIS B N 1
ATOM 1837 C CA . HIS B 1 55 ? 2.867 -17.547 -7.023 1 96.88 55 HIS B CA 1
ATOM 1838 C C . HIS B 1 55 ? 3.994 -17.719 -8.039 1 96.88 55 HIS B C 1
ATOM 1840 O O . HIS B 1 55 ? 3.762 -18.188 -9.156 1 96.88 55 HIS B O 1
ATOM 1846 N N . VAL B 1 56 ? 5.184 -17.297 -7.645 1 94.62 56 VAL B N 1
ATOM 1847 C CA . VAL B 1 56 ? 6.344 -17.422 -8.523 1 94.62 56 VAL B CA 1
ATOM 1848 C C . VAL B 1 56 ? 7.281 -18.5 -7.992 1 94.62 56 VAL B C 1
ATOM 1850 O O . VAL B 1 56 ? 7.754 -18.422 -6.855 1 94.62 56 VAL B O 1
ATOM 1853 N N . ILE B 1 57 ? 7.516 -19.516 -8.758 1 91.12 57 ILE B N 1
ATOM 1854 C CA . ILE B 1 57 ? 8.453 -20.578 -8.43 1 91.12 57 ILE B CA 1
ATOM 1855 C C . ILE B 1 57 ? 9.852 -20.203 -8.898 1 91.12 57 ILE B C 1
ATOM 1857 O O . ILE B 1 57 ? 10.047 -19.797 -10.055 1 91.12 57 ILE B O 1
ATOM 1861 N N . SER B 1 58 ? 10.773 -20.219 -7.949 1 86.56 58 SER B N 1
ATOM 1862 C CA . SER B 1 58 ? 12.172 -19.984 -8.297 1 86.56 58 SER B CA 1
ATOM 1863 C C . SER B 1 58 ? 13.023 -21.219 -8.031 1 86.56 58 SER B C 1
ATOM 1865 O O . SER B 1 58 ? 13.383 -21.5 -6.891 1 86.56 58 SER B O 1
ATOM 1867 N N . PRO B 1 59 ? 13.328 -22.031 -9.047 1 74.5 59 PRO B N 1
ATOM 1868 C CA . PRO B 1 59 ? 14.141 -23.234 -8.836 1 74.5 59 PRO B CA 1
ATOM 1869 C C . PRO B 1 59 ? 15.555 -22.906 -8.359 1 74.5 59 PRO B C 1
ATOM 1871 O O . PRO B 1 59 ? 16.125 -21.875 -8.75 1 74.5 59 PRO B O 1
ATOM 1874 N N . ASP B 1 60 ? 15.891 -23.031 -7.039 1 60.81 60 ASP B N 1
ATOM 1875 C CA . ASP B 1 60 ? 17.266 -22.891 -6.586 1 60.81 60 ASP B CA 1
ATOM 1876 C C . ASP B 1 60 ? 18.219 -23.734 -7.445 1 60.81 60 ASP B C 1
ATOM 1878 O O . ASP B 1 60 ? 18.141 -24.969 -7.441 1 60.81 60 ASP B O 1
ATOM 1882 N N . LEU B 1 61 ? 18.531 -23.328 -8.586 1 50.25 61 LEU B N 1
ATOM 1883 C CA . LEU B 1 61 ? 19.547 -24.078 -9.32 1 50.25 61 LEU B CA 1
ATOM 1884 C C . LEU B 1 61 ? 20.797 -24.281 -8.469 1 50.25 61 LEU B C 1
ATOM 1886 O O . LEU B 1 61 ? 21.75 -24.938 -8.914 1 50.25 61 LEU B O 1
ATOM 1890 N N . SER B 1 62 ? 20.984 -23.594 -7.379 1 47.12 62 SER B N 1
ATOM 1891 C CA . SER B 1 62 ? 22.25 -23.859 -6.707 1 47.12 62 SER B CA 1
ATOM 1892 C C . SER B 1 62 ? 22.25 -25.234 -6.047 1 47.12 62 SER B C 1
ATOM 1894 O O . SER B 1 62 ? 23.203 -25.609 -5.367 1 47.12 62 SER B O 1
ATOM 1896 N N . THR B 1 63 ? 21.141 -25.844 -5.895 1 41.94 63 THR B N 1
ATOM 1897 C CA . THR B 1 63 ? 21.422 -27.141 -5.273 1 41.94 63 THR B CA 1
ATOM 1898 C C . THR B 1 63 ? 22.281 -28 -6.191 1 41.94 63 THR B C 1
ATOM 1900 O O . THR B 1 63 ? 21.859 -28.359 -7.293 1 41.94 63 THR B O 1
ATOM 1903 N N . PRO B 1 64 ? 23.594 -27.906 -6.07 1 40.47 64 PRO B N 1
ATOM 1904 C CA . PRO B 1 64 ? 24.422 -28.875 -6.797 1 40.47 64 PRO B CA 1
ATOM 1905 C C . PRO B 1 64 ? 23.828 -30.281 -6.797 1 40.47 64 PRO B C 1
ATOM 1907 O O . PRO B 1 64 ? 23.344 -30.75 -5.762 1 40.47 64 PRO B O 1
ATOM 1910 N N . VAL B 1 65 ? 23.141 -30.688 -7.758 1 39.56 65 VAL B N 1
ATOM 1911 C CA . VAL B 1 65 ? 23.031 -32.156 -7.809 1 39.56 65 VAL B CA 1
ATOM 1912 C C . VAL B 1 65 ? 24.328 -32.781 -7.316 1 39.56 65 VAL B C 1
ATOM 1914 O O . VAL B 1 65 ? 25.359 -32.719 -7.988 1 39.56 65 VAL B O 1
ATOM 1917 N N . GLU B 1 66 ? 24.672 -32.438 -6.098 1 38.34 66 GLU B N 1
ATOM 1918 C CA . GLU B 1 66 ? 25.906 -33 -5.57 1 38.34 66 GLU B CA 1
ATOM 1919 C C . GLU B 1 66 ? 26.016 -34.5 -5.895 1 38.34 66 GLU B C 1
ATOM 1921 O O . GLU B 1 66 ? 27.031 -35.125 -5.586 1 38.34 66 GLU B O 1
ATOM 1926 N N . GLU B 1 67 ? 24.875 -35.25 -5.91 1 37.34 67 GLU B N 1
ATOM 1927 C CA . GLU B 1 67 ? 25.422 -36.594 -5.715 1 37.34 67 GLU B CA 1
ATOM 1928 C C . GLU B 1 67 ? 26.25 -37.031 -6.918 1 37.34 67 GLU B C 1
ATOM 1930 O O . GLU B 1 67 ? 25.734 -37.188 -8.016 1 37.34 67 GLU B O 1
ATOM 1935 N N . GLU B 1 68 ? 27.438 -36.5 -7.047 1 36.81 68 GLU B N 1
ATOM 1936 C CA . GLU B 1 68 ? 28.406 -37.188 -7.871 1 36.81 68 GLU B CA 1
ATOM 1937 C C . GLU B 1 68 ? 28.297 -38.688 -7.695 1 36.81 68 GLU B C 1
ATOM 1939 O O . GLU B 1 68 ? 28.703 -39.25 -6.66 1 36.81 68 GLU B O 1
ATOM 1944 N N . VAL B 1 69 ? 27.156 -39.312 -8.016 1 35.72 69 VAL B N 1
ATOM 1945 C CA . VAL B 1 69 ? 27.375 -40.75 -8.062 1 35.72 69 VAL B CA 1
ATOM 1946 C C . VAL B 1 69 ? 28.609 -41.062 -8.898 1 35.72 69 VAL B C 1
ATOM 1948 O O . VAL B 1 69 ? 28.828 -40.469 -9.953 1 35.72 69 VAL B O 1
ATOM 1951 N N . PRO B 1 70 ? 29.625 -41.531 -8.281 1 36.75 70 PRO B N 1
ATOM 1952 C CA . PRO B 1 70 ? 30.766 -42.031 -9.062 1 36.75 70 PRO B CA 1
ATOM 1953 C C . PRO B 1 70 ? 30.328 -42.781 -10.312 1 36.75 70 PRO B C 1
ATOM 1955 O O . PRO B 1 70 ? 29.5 -43.688 -10.234 1 36.75 70 PRO B O 1
ATOM 1958 N N . VAL B 1 71 ? 30.25 -42.125 -11.492 1 34.44 71 VAL B N 1
ATOM 1959 C CA . VAL B 1 71 ? 30.094 -42.781 -12.789 1 34.44 71 VAL B CA 1
ATOM 1960 C C . VAL B 1 71 ? 31.016 -44 -12.883 1 34.44 71 VAL B C 1
ATOM 1962 O O . VAL B 1 71 ? 32.25 -43.844 -12.938 1 34.44 71 VAL B O 1
ATOM 1965 N N . SER B 1 72 ? 30.891 -45 -12.031 1 33.91 72 SER B N 1
ATOM 1966 C CA . SER B 1 72 ? 31.484 -46.188 -12.633 1 33.91 72 SER B CA 1
ATOM 1967 C C . SER B 1 72 ? 31.125 -46.312 -14.109 1 33.91 72 SER B C 1
ATOM 1969 O O . SER B 1 72 ? 30.109 -45.75 -14.555 1 33.91 72 SER B O 1
ATOM 1971 N N . MET B 1 73 ? 32.031 -46.812 -15.031 1 33.59 73 MET B N 1
ATOM 1972 C CA . MET B 1 73 ? 32.094 -47.125 -16.453 1 33.59 73 MET B CA 1
ATOM 1973 C C . MET B 1 73 ? 30.797 -47.75 -16.938 1 33.59 73 MET B C 1
ATOM 1975 O O . MET B 1 73 ? 30.797 -48.625 -17.797 1 33.59 73 MET B O 1
ATOM 1979 N N . MET B 1 74 ? 29.703 -47.875 -16.094 1 33.72 74 MET B N 1
ATOM 1980 C CA . MET B 1 74 ? 28.719 -48.625 -16.859 1 33.72 74 MET B CA 1
ATOM 1981 C C . MET B 1 74 ? 28.312 -47.875 -18.125 1 33.72 74 MET B C 1
ATOM 1983 O O . MET B 1 74 ? 28.422 -46.656 -18.188 1 33.72 74 MET B O 1
ATOM 1987 N N . GLU B 1 75 ? 27.844 -48.625 -19.188 1 36.34 75 GLU B N 1
ATOM 1988 C CA . GLU B 1 75 ? 27.328 -48.312 -20.5 1 36.34 75 GLU B CA 1
ATOM 1989 C C . GLU B 1 75 ? 26.312 -47.156 -20.422 1 36.34 75 GLU B C 1
ATOM 1991 O O . GLU B 1 75 ? 25.375 -47.188 -19.625 1 36.34 75 GLU B O 1
ATOM 1996 N N . VAL B 1 76 ? 26.766 -45.906 -20.688 1 36.03 76 VAL B N 1
ATOM 1997 C CA . VAL B 1 76 ? 26.094 -44.625 -20.781 1 36.03 76 VAL B CA 1
ATOM 1998 C C . VAL B 1 76 ? 24.781 -44.781 -21.562 1 36.03 76 VAL B C 1
ATOM 2000 O O . VAL B 1 76 ? 24.797 -44.875 -22.781 1 36.03 76 VAL B O 1
ATOM 2003 N N . ASN B 1 77 ? 23.922 -45.812 -21.219 1 36.31 77 ASN B N 1
ATOM 2004 C CA . ASN B 1 77 ? 22.641 -45.625 -21.875 1 36.31 77 ASN B CA 1
ATOM 2005 C C . ASN B 1 77 ? 22.109 -44.188 -21.672 1 36.31 77 ASN B C 1
ATOM 2007 O O . ASN B 1 77 ? 22.219 -43.656 -20.578 1 36.31 77 ASN B O 1
ATOM 2011 N N . GLY B 1 78 ? 22.109 -43.312 -22.703 1 38.56 78 GLY B N 1
ATOM 2012 C CA . GLY B 1 78 ? 21.797 -41.938 -23.016 1 38.56 78 GLY B CA 1
ATOM 2013 C C . GLY B 1 78 ? 20.594 -41.406 -22.266 1 38.56 78 GLY B C 1
ATOM 2014 O O . GLY B 1 78 ? 20.188 -40.25 -22.484 1 38.56 78 GLY B O 1
ATOM 2015 N N . GLY B 1 79 ? 19.594 -42.219 -21.922 1 38.25 79 GLY B N 1
ATOM 2016 C CA . GLY B 1 79 ? 18.281 -41.656 -21.625 1 38.25 79 GLY B CA 1
ATOM 2017 C C . GLY B 1 79 ? 18.203 -40.969 -20.281 1 38.25 79 GLY B C 1
ATOM 2018 O O . GLY B 1 79 ? 17.125 -40.688 -19.766 1 38.25 79 GLY B O 1
ATOM 2019 N N . GLY B 1 80 ? 19.156 -41.062 -19.391 1 40.03 80 GLY B N 1
ATOM 2020 C CA . GLY B 1 80 ? 18.953 -40.75 -17.984 1 40.03 80 GLY B CA 1
ATOM 2021 C C . GLY B 1 80 ? 18.828 -39.25 -17.734 1 40.03 80 GLY B C 1
ATOM 2022 O O . GLY B 1 80 ? 18.797 -38.812 -16.578 1 40.03 80 GLY B O 1
ATOM 2023 N N . GLY B 1 81 ? 19.438 -38.438 -18.578 1 43.59 81 GLY B N 1
ATOM 2024 C CA . GLY B 1 81 ? 19.672 -37.062 -18.219 1 43.59 81 GLY B CA 1
ATOM 2025 C C . GLY B 1 81 ? 18.406 -36.281 -17.906 1 43.59 81 GLY B C 1
ATOM 2026 O O . GLY B 1 81 ? 18.438 -35.281 -17.203 1 43.59 81 GLY B O 1
ATOM 2027 N N . SER B 1 82 ? 17.422 -36.219 -18.859 1 44.97 82 SER B N 1
ATOM 2028 C CA . SER B 1 82 ? 16.281 -35.312 -18.953 1 44.97 82 SER B CA 1
ATOM 2029 C C . SER B 1 82 ? 15.234 -35.656 -17.891 1 44.97 82 SER B C 1
ATOM 2031 O O . SER B 1 82 ? 14.219 -34.969 -17.781 1 44.97 82 SER B O 1
ATOM 2033 N N . GLU B 1 83 ? 15.203 -36.688 -17.266 1 47.72 83 GLU B N 1
ATOM 2034 C CA . GLU B 1 83 ? 14.125 -37.125 -16.391 1 47.72 83 GLU B CA 1
ATOM 2035 C C . GLU B 1 83 ? 14.172 -36.375 -15.055 1 47.72 83 GLU B C 1
ATOM 2037 O O . GLU B 1 83 ? 13.141 -36.219 -14.398 1 47.72 83 GLU B O 1
ATOM 2042 N N . GLY B 1 84 ? 15.305 -35.938 -14.5 1 51.5 84 GLY B N 1
ATOM 2043 C CA . GLY B 1 84 ? 15.438 -35.312 -13.195 1 51.5 84 GLY B CA 1
ATOM 2044 C C . GLY B 1 84 ? 14.875 -33.906 -13.141 1 51.5 84 GLY B C 1
ATOM 2045 O O . GLY B 1 84 ? 14.211 -33.531 -12.164 1 51.5 84 GLY B O 1
ATOM 2046 N N . VAL B 1 85 ? 15.172 -33.062 -14.125 1 56.22 85 VAL B N 1
ATOM 2047 C CA . VAL B 1 85 ? 14.695 -31.688 -14.211 1 56.22 85 VAL B CA 1
ATOM 2048 C C . VAL B 1 85 ? 13.172 -31.688 -14.297 1 56.22 85 VAL B C 1
ATOM 2050 O O . VAL B 1 85 ? 12.508 -30.906 -13.609 1 56.22 85 VAL B O 1
ATOM 2053 N N . PRO B 1 86 ? 12.641 -32.656 -14.969 1 62.62 86 PRO B N 1
ATOM 2054 C CA . PRO B 1 86 ? 11.188 -32.688 -15.094 1 62.62 86 PRO B CA 1
ATOM 2055 C C . PRO B 1 86 ? 10.484 -32.969 -13.773 1 62.62 86 PRO B C 1
ATOM 2057 O O . PRO B 1 86 ? 9.453 -32.375 -13.461 1 62.62 86 PRO B O 1
ATOM 2060 N N . ARG B 1 87 ? 11.266 -33.812 -12.938 1 67.56 87 ARG B N 1
ATOM 2061 C CA . ARG B 1 87 ? 10.617 -34.188 -11.68 1 67.56 87 ARG B CA 1
ATOM 2062 C C . ARG B 1 87 ? 10.68 -33.062 -10.664 1 67.56 87 ARG B C 1
ATOM 2064 O O . ARG B 1 87 ? 9.727 -32.812 -9.922 1 67.56 87 ARG B O 1
ATOM 2071 N N . VAL B 1 88 ? 11.781 -32.375 -10.664 1 72.44 88 VAL B N 1
ATOM 2072 C CA . VAL B 1 88 ? 11.945 -31.25 -9.742 1 72.44 88 VAL B CA 1
ATOM 2073 C C . VAL B 1 88 ? 10.953 -30.156 -10.094 1 72.44 88 VAL B C 1
ATOM 2075 O O . VAL B 1 88 ? 10.328 -29.562 -9.203 1 72.44 88 VAL B O 1
ATOM 2078 N N . MET B 1 89 ? 10.781 -29.984 -11.32 1 78.31 89 MET B N 1
ATOM 2079 C CA . MET B 1 89 ? 9.844 -28.969 -11.773 1 78.31 89 MET B CA 1
ATOM 2080 C C . MET B 1 89 ? 8.406 -29.375 -11.469 1 78.31 89 MET B C 1
ATOM 2082 O O . MET B 1 89 ? 7.582 -28.547 -11.086 1 78.31 89 MET B O 1
ATOM 2086 N N . GLU B 1 90 ? 8.18 -30.625 -11.633 1 82.31 90 GLU B N 1
ATOM 2087 C CA . GLU B 1 90 ? 6.844 -31.125 -11.328 1 82.31 90 GLU B CA 1
ATOM 2088 C C . GLU B 1 90 ? 6.516 -30.969 -9.844 1 82.31 90 GLU B C 1
ATOM 2090 O O . GLU B 1 90 ? 5.402 -30.594 -9.484 1 82.31 90 GLU B O 1
ATOM 2095 N N . LYS B 1 91 ? 7.496 -31.281 -9.047 1 83.81 91 LYS B N 1
ATOM 2096 C CA . LYS B 1 91 ? 7.309 -31.125 -7.605 1 83.81 91 LYS B CA 1
ATOM 2097 C C . LYS B 1 91 ? 7.098 -29.656 -7.234 1 83.81 91 LYS B C 1
ATOM 2099 O O . LYS B 1 91 ? 6.234 -29.344 -6.414 1 83.81 91 LYS B O 1
ATOM 2104 N N . ALA B 1 92 ? 7.844 -28.844 -7.852 1 83.31 92 ALA B N 1
ATOM 2105 C CA . ALA B 1 92 ? 7.727 -27.422 -7.586 1 83.31 92 ALA B CA 1
ATOM 2106 C C . ALA B 1 92 ? 6.352 -26.891 -7.98 1 83.31 92 ALA B C 1
ATOM 2108 O O . ALA B 1 92 ? 5.754 -26.094 -7.258 1 83.31 92 ALA B O 1
ATOM 2109 N N . PHE B 1 93 ? 5.859 -27.375 -9.062 1 88.81 93 PHE B N 1
ATOM 2110 C CA . PHE B 1 93 ? 4.539 -26.969 -9.531 1 88.81 93 PHE B CA 1
ATOM 2111 C C . PHE B 1 93 ? 3.449 -27.5 -8.602 1 88.81 93 PHE B C 1
ATOM 2113 O O . PHE B 1 93 ? 2.492 -26.781 -8.289 1 88.81 93 PHE B O 1
ATOM 2120 N N . THR B 1 94 ? 3.643 -28.719 -8.219 1 91 94 THR B N 1
ATOM 2121 C CA . THR B 1 94 ? 2.674 -29.297 -7.293 1 91 94 THR B CA 1
ATOM 2122 C C . THR B 1 94 ? 2.645 -28.516 -5.98 1 91 94 THR B C 1
ATOM 2124 O O . THR B 1 94 ? 1.571 -28.234 -5.445 1 91 94 THR B O 1
ATOM 2127 N N . GLU B 1 95 ? 3.75 -28.172 -5.531 1 90.25 95 GLU B N 1
ATOM 2128 C CA . GLU B 1 95 ? 3.84 -27.375 -4.316 1 90.25 95 GLU B CA 1
ATOM 2129 C C . GLU B 1 95 ? 3.23 -25.984 -4.523 1 90.25 95 GLU B C 1
ATOM 2131 O O . GLU B 1 95 ? 2.547 -25.469 -3.639 1 90.25 95 GLU B O 1
ATOM 2136 N N . GLY B 1 96 ? 3.5 -25.453 -5.672 1 92.38 96 GLY B N 1
ATOM 2137 C CA . GLY B 1 96 ? 2.914 -24.156 -6 1 92.38 96 GLY B CA 1
ATOM 2138 C C . GLY B 1 96 ? 1.397 -24.188 -6.047 1 92.38 96 GLY B C 1
ATOM 2139 O O . GLY B 1 96 ? 0.74 -23.266 -5.551 1 92.38 96 GLY B O 1
ATOM 2140 N N . LYS B 1 97 ? 0.891 -25.234 -6.602 1 94.69 97 LYS B N 1
ATOM 2141 C CA . LYS B 1 97 ? -0.559 -25.406 -6.648 1 94.69 97 LYS B CA 1
ATOM 2142 C C . LYS B 1 97 ? -1.146 -25.5 -5.242 1 94.69 97 LYS B C 1
ATOM 2144 O O . LYS B 1 97 ? -2.205 -24.938 -4.965 1 94.69 97 LYS B O 1
ATOM 2149 N N . ALA B 1 98 ? -0.431 -26.219 -4.438 1 95.56 98 ALA B N 1
ATOM 2150 C CA . ALA B 1 98 ? -0.89 -26.375 -3.059 1 95.56 98 ALA B CA 1
ATOM 2151 C C . ALA B 1 98 ? -0.917 -25.031 -2.332 1 95.56 98 ALA B C 1
ATOM 2153 O O . ALA B 1 98 ? -1.846 -24.75 -1.57 1 95.56 98 ALA B O 1
ATOM 2154 N N . VAL 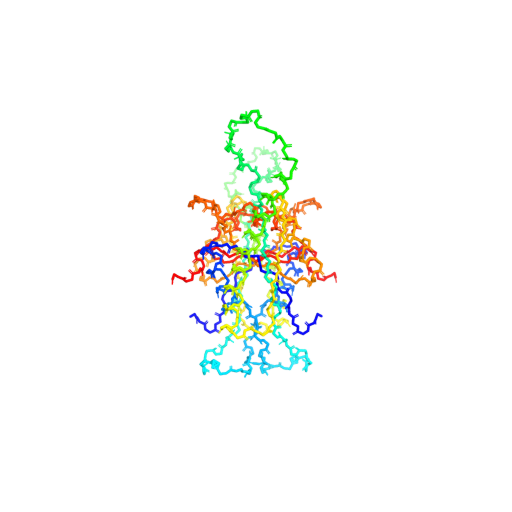B 1 99 ? 0.063 -24.25 -2.547 1 94.81 99 VAL B N 1
ATOM 2155 C CA . VAL B 1 99 ? 0.117 -22.906 -1.955 1 94.81 99 VAL B CA 1
ATOM 2156 C C . VAL B 1 99 ? -1.089 -22.094 -2.412 1 94.81 99 VAL B C 1
ATOM 2158 O O . VAL B 1 99 ? -1.81 -21.531 -1.588 1 94.81 99 VAL B O 1
ATOM 2161 N N . CYS B 1 100 ? -1.321 -22.094 -3.67 1 97.38 100 CYS B N 1
ATOM 2162 C CA . CYS B 1 100 ? -2.422 -21.312 -4.223 1 97.38 100 CYS B CA 1
ATOM 2163 C C . CYS B 1 100 ? -3.762 -21.797 -3.682 1 97.38 100 CYS B C 1
ATOM 2165 O O . CYS B 1 100 ? -4.652 -20.984 -3.402 1 97.38 100 CYS B O 1
ATOM 2167 N N . GLN B 1 101 ? -3.881 -23.078 -3.49 1 97.75 101 GLN B N 1
ATOM 2168 C CA . GLN B 1 101 ? -5.141 -23.656 -3.033 1 97.75 101 GLN B CA 1
ATOM 2169 C C . GLN B 1 101 ? -5.5 -23.156 -1.635 1 97.75 101 GLN B C 1
ATOM 2171 O O . GLN B 1 101 ? -6.668 -22.922 -1.339 1 97.75 101 GLN B O 1
ATOM 2176 N N . VAL B 1 102 ? -4.559 -23.047 -0.812 1 97.5 102 VAL B N 1
ATOM 2177 C CA . VAL B 1 102 ? -4.781 -22.562 0.543 1 97.5 102 VAL B CA 1
ATOM 2178 C C . VAL B 1 102 ? -5.391 -21.156 0.491 1 97.5 102 VAL B C 1
ATOM 2180 O O . VAL B 1 102 ? -6.367 -20.875 1.191 1 97.5 102 VAL B O 1
ATOM 2183 N N . PHE B 1 103 ? -4.91 -20.359 -0.344 1 98.25 103 PHE B N 1
ATOM 2184 C CA . PHE B 1 103 ? -5.359 -18.969 -0.425 1 98.25 103 PHE B CA 1
ATOM 2185 C C . PHE B 1 103 ? -6.707 -18.875 -1.136 1 98.25 103 PHE B C 1
ATOM 2187 O O . PHE B 1 103 ? -7.539 -18.031 -0.794 1 98.25 103 PHE B O 1
ATOM 2194 N N . LEU B 1 104 ? -6.918 -19.734 -2.115 1 98.5 104 LEU B N 1
ATOM 2195 C CA . LEU B 1 104 ? -8.227 -19.797 -2.762 1 98.5 104 LEU B CA 1
ATOM 2196 C C . LEU B 1 104 ? -9.305 -20.188 -1.762 1 98.5 104 LEU B C 1
ATOM 2198 O O . LEU B 1 104 ? -10.414 -19.641 -1.789 1 98.5 104 LEU B O 1
ATOM 2202 N N . GLN B 1 105 ? -8.945 -21.047 -0.922 1 98.06 105 GLN B N 1
ATOM 2203 C CA . GLN B 1 105 ? -9.883 -21.484 0.103 1 98.06 105 GLN B CA 1
ATOM 2204 C C . GLN B 1 105 ? -10.188 -20.359 1.088 1 98.06 105 GLN B C 1
ATOM 2206 O O . GLN B 1 105 ? -11.344 -20.141 1.461 1 98.06 105 GLN B O 1
ATOM 2211 N N . LEU B 1 106 ? -9.18 -19.688 1.511 1 97.19 106 LEU B N 1
ATOM 2212 C CA . LEU B 1 106 ? -9.367 -18.547 2.406 1 97.19 106 LEU B CA 1
ATOM 2213 C C . LEU B 1 106 ? -10.281 -17.516 1.777 1 97.19 106 LEU B C 1
ATOM 2215 O O . LEU B 1 106 ? -11.164 -16.969 2.447 1 97.19 106 LEU B O 1
ATOM 2219 N N . ALA B 1 107 ? -10.055 -17.266 0.487 1 97.69 107 ALA B N 1
ATOM 2220 C CA . ALA B 1 107 ? -10.891 -16.312 -0.232 1 97.69 107 ALA B CA 1
ATOM 2221 C C . ALA B 1 107 ? -12.344 -16.781 -0.284 1 97.69 107 ALA B C 1
ATOM 2223 O O . ALA B 1 107 ? -13.266 -15.992 -0.046 1 97.69 107 ALA B O 1
ATOM 2224 N N . SER B 1 108 ? -12.5 -18.031 -0.551 1 97.12 108 SER B N 1
ATOM 2225 C CA . SER B 1 108 ? -13.844 -18.609 -0.615 1 97.12 108 SER B CA 1
ATOM 2226 C C . SER B 1 108 ? -14.547 -18.516 0.733 1 97.12 108 SER B C 1
ATOM 2228 O O . SER B 1 108 ? -15.727 -18.141 0.8 1 97.12 108 SER B O 1
ATOM 2230 N N . GLU B 1 109 ? -13.82 -18.75 1.746 1 95.88 109 GLU B N 1
ATOM 2231 C CA . GLU B 1 109 ? -14.375 -18.703 3.098 1 95.88 109 GLU B CA 1
ATOM 2232 C C . GLU B 1 109 ? -14.766 -17.281 3.488 1 95.88 109 GLU B C 1
ATOM 2234 O O . GLU B 1 109 ? -15.695 -17.078 4.273 1 95.88 109 GLU B O 1
ATOM 2239 N N . ALA B 1 110 ? -14.094 -16.375 2.912 1 92.81 110 ALA B N 1
ATOM 2240 C CA . ALA B 1 110 ? -14.391 -14.961 3.184 1 92.81 110 ALA B CA 1
ATOM 2241 C C . ALA B 1 110 ? -15.578 -14.484 2.348 1 92.81 110 ALA B C 1
ATOM 2243 O O . ALA B 1 110 ? -16.062 -13.367 2.529 1 92.81 110 ALA B O 1
ATOM 2244 N N . GLY B 1 111 ? -15.961 -15.266 1.352 1 93.88 111 GLY B N 1
ATOM 2245 C CA . GLY B 1 111 ? -17.125 -14.938 0.536 1 93.88 111 GLY B CA 1
ATOM 2246 C C . GLY B 1 111 ? -16.75 -14.406 -0.836 1 93.8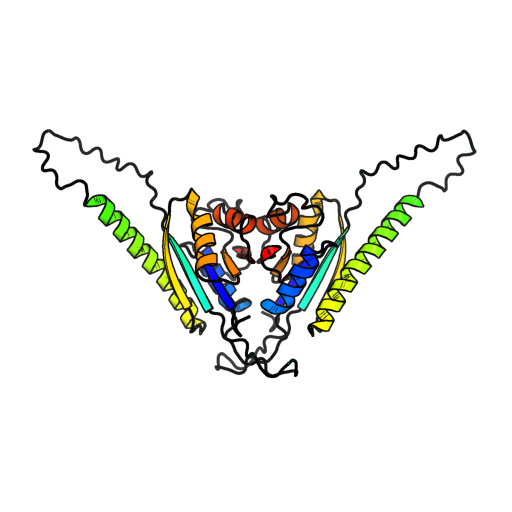8 111 GLY B C 1
ATOM 2247 O O . GLY B 1 111 ? -17.609 -13.914 -1.572 1 93.88 111 GLY B O 1
ATOM 2248 N N . ALA B 1 112 ? -15.477 -14.523 -1.185 1 94.5 112 ALA B N 1
ATOM 2249 C CA . ALA B 1 112 ? -15.047 -14.047 -2.494 1 94.5 112 ALA B CA 1
ATOM 2250 C C . ALA B 1 112 ? -15.5 -14.984 -3.605 1 94.5 112 ALA B C 1
ATOM 2252 O O . ALA B 1 112 ? -15.305 -16.203 -3.521 1 94.5 112 ALA B O 1
ATOM 2253 N N . THR B 1 113 ? -16.078 -14.375 -4.629 1 95.56 113 THR B N 1
ATOM 2254 C CA . THR B 1 113 ? -16.562 -15.172 -5.746 1 95.56 113 THR B CA 1
ATOM 2255 C C . THR B 1 113 ? -15.711 -14.93 -6.992 1 95.56 113 THR B C 1
ATOM 2257 O O . THR B 1 113 ? -15.82 -15.664 -7.977 1 95.56 113 THR B O 1
ATOM 2260 N N . ARG B 1 114 ? -14.898 -13.953 -6.926 1 96.62 114 ARG B N 1
ATOM 2261 C CA . ARG B 1 114 ? -14.023 -13.602 -8.039 1 96.62 114 ARG B CA 1
ATOM 2262 C C . ARG B 1 114 ? -12.555 -13.688 -7.629 1 96.62 114 ARG B C 1
ATOM 2264 O O . ARG B 1 114 ? -11.891 -12.664 -7.461 1 96.62 114 ARG B O 1
ATOM 2271 N N . CYS B 1 115 ? -12.117 -14.953 -7.43 1 98.06 115 CYS B N 1
ATOM 2272 C CA . CYS B 1 115 ? -10.734 -15.195 -7.051 1 98.06 115 CYS B CA 1
ATOM 2273 C C . CYS B 1 115 ? -10.125 -16.312 -7.902 1 98.06 115 CYS B C 1
ATOM 2275 O O . CYS B 1 115 ? -10.688 -17.391 -8 1 98.06 115 CYS B O 1
ATOM 2277 N N . ASN B 1 116 ? -9.039 -15.961 -8.562 1 98.12 116 ASN B N 1
ATOM 2278 C CA . ASN B 1 116 ? -8.297 -16.953 -9.328 1 98.12 116 ASN B CA 1
ATOM 2279 C C . ASN B 1 116 ? -6.805 -16.922 -8.992 1 98.12 116 ASN B C 1
ATOM 2281 O O . ASN B 1 116 ? -6.359 -16.078 -8.219 1 98.12 116 ASN B O 1
ATOM 2285 N N . ALA B 1 117 ? -6.047 -17.969 -9.461 1 98.19 117 ALA B N 1
ATOM 2286 C CA . ALA B 1 117 ? -4.621 -18.062 -9.148 1 98.19 117 ALA B CA 1
ATOM 2287 C C . ALA B 1 117 ? -3.811 -18.375 -10.406 1 98.19 117 ALA B C 1
ATOM 2289 O O . ALA B 1 117 ? -4.305 -19.016 -11.328 1 98.19 117 ALA B O 1
ATOM 2290 N N . CYS B 1 118 ? -2.58 -17.859 -10.438 1 96.88 118 CYS B N 1
ATOM 2291 C CA . CYS B 1 118 ? -1.624 -18.172 -11.492 1 96.88 118 CYS B CA 1
ATOM 2292 C C . CYS B 1 118 ? -0.25 -18.484 -10.914 1 96.88 118 CYS B C 1
ATOM 2294 O O . CYS B 1 118 ? 0.097 -17.984 -9.836 1 96.88 118 CYS B O 1
ATOM 2296 N N . ILE B 1 119 ? 0.447 -19.328 -11.562 1 95.5 119 ILE B N 1
ATOM 2297 C CA . ILE B 1 119 ? 1.799 -19.719 -11.18 1 95.5 119 ILE B CA 1
ATOM 2298 C C . ILE B 1 119 ? 2.764 -19.438 -12.328 1 95.5 119 ILE B C 1
ATOM 2300 O O . ILE B 1 119 ? 2.461 -19.734 -13.492 1 95.5 119 ILE B O 1
ATOM 2304 N N . THR B 1 120 ? 3.865 -18.844 -12.039 1 93.62 120 THR B N 1
ATOM 2305 C CA . THR B 1 120 ? 4.91 -18.609 -13.031 1 93.62 120 THR B CA 1
ATOM 2306 C C . THR B 1 120 ? 6.27 -19.047 -12.5 1 93.62 120 THR B C 1
ATOM 2308 O O . THR B 1 120 ? 6.473 -19.125 -11.289 1 93.62 120 THR B O 1
ATOM 2311 N N . VAL B 1 121 ? 7.16 -19.453 -13.391 1 90.94 121 VAL B N 1
ATOM 2312 C CA . VAL B 1 121 ? 8.516 -19.875 -13.039 1 90.94 121 VAL B CA 1
ATOM 2313 C C . VAL B 1 121 ? 9.516 -18.812 -13.5 1 90.94 121 VAL B C 1
ATOM 2315 O O . VAL B 1 121 ? 9.547 -18.453 -14.68 1 90.94 121 VAL B O 1
ATOM 2318 N N . GLU B 1 122 ? 10.234 -18.344 -12.539 1 92.06 122 GLU B N 1
ATOM 2319 C CA . GLU B 1 122 ? 11.227 -17.312 -12.828 1 92.06 122 GLU B CA 1
ATOM 2320 C C . GLU B 1 122 ? 12.484 -17.484 -11.984 1 92.06 122 GLU B C 1
ATOM 2322 O O . GLU B 1 122 ? 12.438 -18.125 -10.93 1 92.06 122 GLU B O 1
ATOM 2327 N N . SER B 1 123 ? 13.672 -16.984 -12.531 1 90.06 123 SER B N 1
ATOM 2328 C CA . SER B 1 123 ? 14.844 -16.859 -11.664 1 90.06 123 SER B CA 1
ATOM 2329 C C . SER B 1 123 ? 14.562 -15.938 -10.484 1 90.06 123 SER B C 1
ATOM 2331 O O . SER B 1 123 ? 13.68 -15.078 -10.555 1 90.06 123 SER B O 1
ATOM 2333 N N . HIS B 1 124 ? 15.289 -16.141 -9.422 1 86.69 124 HIS B N 1
ATOM 2334 C CA . HIS B 1 124 ? 15.055 -15.367 -8.211 1 86.69 124 HIS B CA 1
ATOM 2335 C C . HIS B 1 124 ? 15.125 -13.867 -8.484 1 86.69 124 HIS B C 1
ATOM 2337 O O . HIS B 1 124 ? 14.297 -13.102 -7.988 1 86.69 124 HIS B O 1
ATOM 2343 N N . SER B 1 125 ? 16.094 -13.492 -9.273 1 89.81 125 SER B N 1
ATOM 2344 C CA . SER B 1 125 ? 16.328 -12.078 -9.555 1 89.81 125 SER B CA 1
ATOM 2345 C C . SER B 1 125 ? 15.203 -11.508 -10.422 1 89.81 125 SER B C 1
ATOM 2347 O O . SER B 1 125 ? 15.055 -10.289 -10.523 1 89.81 125 SER B O 1
ATOM 2349 N N . ALA B 1 126 ? 14.352 -12.391 -10.984 1 94.12 126 ALA B N 1
ATOM 2350 C CA . ALA B 1 126 ? 13.344 -11.938 -11.938 1 94.12 126 ALA B CA 1
ATOM 2351 C C . ALA B 1 126 ? 11.945 -11.977 -11.312 1 94.12 126 ALA B C 1
ATOM 2353 O O . ALA B 1 126 ? 10.961 -11.609 -11.961 1 94.12 126 ALA B O 1
ATOM 2354 N N . ILE B 1 127 ? 11.852 -12.312 -10.07 1 94.12 127 ILE B N 1
ATOM 2355 C CA . ILE B 1 127 ? 10.57 -12.508 -9.414 1 94.12 127 ILE B CA 1
ATOM 2356 C C . ILE B 1 127 ? 9.773 -11.203 -9.43 1 94.12 127 ILE B C 1
ATOM 2358 O O . ILE B 1 127 ? 8.609 -11.18 -9.836 1 94.12 127 ILE B O 1
ATOM 2362 N N . GLY B 1 128 ? 10.391 -10.109 -9.008 1 95.69 128 GLY B N 1
ATOM 2363 C CA . GLY B 1 128 ? 9.727 -8.812 -8.992 1 95.69 128 GLY B CA 1
ATOM 2364 C C . GLY B 1 128 ? 9.203 -8.391 -10.352 1 95.69 128 GLY B C 1
ATOM 2365 O O . GLY B 1 128 ? 8.062 -7.957 -10.477 1 95.69 128 GLY B O 1
ATOM 2366 N N . ASN B 1 129 ? 10.023 -8.586 -11.328 1 96.44 129 ASN B N 1
ATOM 2367 C CA . ASN B 1 129 ? 9.641 -8.219 -12.688 1 96.44 129 ASN B CA 1
ATOM 2368 C C . ASN B 1 129 ? 8.477 -9.07 -13.188 1 96.44 129 ASN B C 1
ATOM 2370 O O . ASN B 1 129 ? 7.602 -8.57 -13.898 1 96.44 129 ASN B O 1
ATOM 2374 N N . ALA B 1 130 ? 8.5 -10.305 -12.859 1 96.88 130 ALA B N 1
ATOM 2375 C CA . ALA B 1 130 ? 7.426 -11.211 -13.266 1 96.88 130 ALA B CA 1
ATOM 2376 C C . ALA B 1 130 ? 6.09 -10.773 -12.664 1 96.88 130 ALA B C 1
ATOM 2378 O O . ALA B 1 130 ? 5.062 -10.797 -13.344 1 96.88 130 ALA B O 1
ATOM 2379 N N . ILE B 1 131 ? 6.133 -10.352 -11.438 1 97.81 131 ILE B N 1
ATOM 2380 C CA . ILE B 1 131 ? 4.918 -9.906 -10.766 1 97.81 131 ILE B CA 1
ATOM 2381 C C . ILE B 1 131 ? 4.418 -8.617 -11.406 1 97.81 131 ILE B C 1
ATOM 2383 O O . ILE B 1 131 ? 3.225 -8.477 -11.68 1 97.81 131 ILE B O 1
ATOM 2387 N N . LEU B 1 132 ? 5.309 -7.715 -11.727 1 97.88 132 LEU B N 1
ATOM 2388 C CA . LEU B 1 132 ? 4.938 -6.457 -12.367 1 97.88 132 LEU B CA 1
ATOM 2389 C C . LEU B 1 132 ? 4.363 -6.703 -13.758 1 97.88 132 LEU B C 1
ATOM 2391 O O . LEU B 1 132 ? 3.373 -6.074 -14.141 1 97.88 132 LEU B O 1
ATOM 2395 N N . ARG B 1 133 ? 4.984 -7.59 -14.461 1 97.69 133 ARG B N 1
ATOM 2396 C CA . ARG B 1 133 ? 4.496 -7.938 -15.789 1 97.69 133 ARG B CA 1
ATOM 2397 C C . ARG B 1 133 ? 3.098 -8.547 -15.719 1 97.69 133 ARG B C 1
ATOM 2399 O O . ARG B 1 133 ? 2.227 -8.211 -16.516 1 97.69 133 ARG B O 1
ATOM 2406 N N . SER B 1 134 ? 2.91 -9.398 -14.773 1 97.75 134 SER B N 1
ATOM 2407 C CA . SER B 1 134 ? 1.603 -10.016 -14.586 1 97.75 134 SER B CA 1
ATOM 2408 C C . SER B 1 134 ? 0.536 -8.977 -14.266 1 97.75 134 SER B C 1
ATOM 2410 O O . SER B 1 134 ? -0.586 -9.055 -14.766 1 97.75 134 SER B O 1
ATOM 2412 N N . ALA B 1 135 ? 0.883 -8.031 -13.398 1 97.88 135 ALA B N 1
ATOM 2413 C CA . ALA B 1 135 ? -0.048 -6.957 -13.07 1 97.88 135 ALA B CA 1
ATOM 2414 C C . ALA B 1 135 ? -0.479 -6.199 -14.32 1 97.88 135 ALA B C 1
ATOM 2416 O O . ALA B 1 135 ? -1.663 -5.898 -14.492 1 97.88 135 ALA B O 1
ATOM 2417 N N . ARG B 1 136 ? 0.442 -5.938 -15.156 1 96.69 136 ARG B N 1
ATOM 2418 C CA . ARG B 1 136 ? 0.181 -5.188 -16.391 1 96.69 136 ARG B CA 1
ATOM 2419 C C . ARG B 1 136 ? -0.708 -5.984 -17.328 1 96.69 136 ARG B C 1
ATOM 2421 O O . ARG B 1 136 ? -1.723 -5.477 -17.812 1 96.69 136 ARG B O 1
ATOM 2428 N N . ILE B 1 137 ? -0.385 -7.215 -17.531 1 96.69 137 ILE B N 1
ATOM 2429 C CA . ILE B 1 137 ? -1.075 -8.07 -18.484 1 96.69 137 ILE B CA 1
ATOM 2430 C C . ILE B 1 137 ? -2.512 -8.305 -18.031 1 96.69 137 ILE B C 1
ATOM 2432 O O . ILE B 1 137 ? -3.43 -8.383 -18.844 1 96.69 137 ILE B O 1
ATOM 2436 N N . ARG B 1 138 ? -2.721 -8.328 -16.734 1 96.62 138 ARG B N 1
ATOM 2437 C CA . ARG B 1 138 ? -4.027 -8.68 -16.188 1 96.62 138 ARG B CA 1
ATOM 2438 C C . ARG B 1 138 ? -4.852 -7.438 -15.891 1 96.62 138 ARG B C 1
ATOM 2440 O O . ARG B 1 138 ? -5.984 -7.535 -15.406 1 96.62 138 ARG B O 1
ATOM 2447 N N . GLY B 1 139 ? -4.266 -6.309 -16.109 1 96 139 GLY B N 1
ATOM 2448 C CA . GLY B 1 139 ? -4.977 -5.066 -15.867 1 96 139 GLY B CA 1
ATOM 2449 C C . GLY B 1 139 ? -5.273 -4.82 -14.398 1 96 139 GLY B C 1
ATOM 2450 O O . GLY B 1 139 ? -6.367 -4.371 -14.047 1 96 139 GLY B O 1
ATOM 2451 N N . ALA B 1 140 ? -4.328 -5.227 -13.508 1 97.06 140 ALA B N 1
ATOM 2452 C CA . ALA B 1 140 ? -4.523 -5.016 -12.078 1 97.06 140 ALA B CA 1
ATOM 2453 C C . ALA B 1 140 ? -4.555 -3.525 -11.742 1 97.06 140 ALA B C 1
ATOM 2455 O O . ALA B 1 140 ? -3.807 -2.736 -12.32 1 97.06 140 ALA B O 1
ATOM 2456 N N . ASP B 1 141 ? -5.414 -3.193 -10.797 1 94.62 141 ASP B N 1
ATOM 2457 C CA . ASP B 1 141 ? -5.504 -1.82 -10.312 1 94.62 141 ASP B CA 1
ATOM 2458 C C . ASP B 1 141 ? -4.59 -1.603 -9.109 1 94.62 141 ASP B C 1
ATOM 2460 O O . ASP B 1 141 ? -4.254 -0.464 -8.773 1 94.62 141 ASP B O 1
ATOM 2464 N N . MET B 1 142 ? -4.227 -2.748 -8.477 1 96.94 142 MET B N 1
ATOM 2465 C CA . MET B 1 142 ? -3.377 -2.699 -7.289 1 96.94 142 MET B CA 1
ATOM 2466 C C . MET B 1 142 ? -2.635 -4.02 -7.098 1 96.94 142 MET B C 1
ATOM 2468 O O . MET B 1 142 ? -3.152 -5.082 -7.438 1 96.94 142 MET B O 1
ATOM 2472 N N . ILE B 1 143 ? -1.444 -3.871 -6.555 1 98.12 143 ILE B N 1
ATOM 2473 C CA . ILE B 1 143 ? -0.693 -5.035 -6.094 1 98.12 143 ILE B CA 1
ATOM 2474 C C . ILE B 1 143 ? -0.666 -5.062 -4.57 1 98.12 143 ILE B C 1
ATOM 2476 O O . ILE B 1 143 ? -0.379 -4.051 -3.928 1 98.12 143 ILE B O 1
ATOM 2480 N N . VAL B 1 144 ? -1.015 -6.168 -3.979 1 98.31 144 VAL B N 1
ATOM 2481 C CA . VAL B 1 144 ? -0.967 -6.352 -2.531 1 98.31 144 VAL B CA 1
ATOM 2482 C C . VAL B 1 144 ? 0.006 -7.477 -2.186 1 98.31 144 VAL B C 1
ATOM 2484 O O . VAL B 1 144 ? 0.009 -8.523 -2.836 1 98.31 144 VAL B O 1
ATOM 2487 N N . MET B 1 145 ? 0.861 -7.242 -1.195 1 96.5 145 MET B N 1
ATOM 2488 C CA . MET B 1 145 ? 1.852 -8.242 -0.808 1 96.5 145 MET B CA 1
ATOM 2489 C C . MET B 1 145 ? 2.254 -8.07 0.653 1 96.5 145 MET B C 1
ATOM 2491 O O . MET B 1 145 ? 2.031 -7.016 1.244 1 96.5 145 MET B O 1
ATOM 2495 N N . GLY B 1 146 ? 2.746 -9.133 1.229 1 93.88 146 GLY B N 1
ATOM 2496 C CA . GLY B 1 146 ? 3.418 -9.008 2.512 1 93.88 146 GLY B CA 1
ATOM 2497 C C . GLY B 1 146 ? 4.785 -8.359 2.412 1 93.88 146 GLY B C 1
ATOM 2498 O O . GLY B 1 146 ? 5.402 -8.367 1.346 1 93.88 146 GLY B O 1
ATOM 2499 N N . SER B 1 147 ? 5.234 -7.809 3.521 1 87.38 147 SER B N 1
ATOM 2500 C CA . SER B 1 147 ? 6.535 -7.145 3.529 1 87.38 147 SER B CA 1
ATOM 2501 C C . SER B 1 147 ? 7.672 -8.156 3.594 1 87.38 147 SER B C 1
ATOM 2503 O O . SER B 1 147 ? 8.797 -7.867 3.188 1 87.38 147 SER B O 1
ATOM 2505 N N . HIS B 1 148 ? 7.297 -9.32 4.215 1 78.19 148 HIS B N 1
ATOM 2506 C CA . HIS B 1 148 ? 8.32 -10.344 4.426 1 78.19 148 HIS B CA 1
ATOM 2507 C C . HIS B 1 148 ? 7.961 -11.641 3.717 1 78.19 148 HIS B C 1
ATOM 2509 O O . HIS B 1 148 ? 6.785 -11.984 3.605 1 78.19 148 HIS B O 1
ATOM 2515 N N . GLY B 1 149 ? 8.977 -12.203 3.055 1 64.5 149 GLY B N 1
ATOM 2516 C CA . GLY B 1 149 ? 8.773 -13.5 2.436 1 64.5 149 GLY B CA 1
ATOM 2517 C C . GLY B 1 149 ? 9.422 -14.633 3.203 1 64.5 149 GLY B C 1
ATOM 2518 O O . GLY B 1 149 ? 9.672 -14.516 4.406 1 64.5 149 GLY B O 1
ATOM 2519 N N . HIS B 1 150 ? 9.586 -15.672 2.502 1 60.88 150 HIS B N 1
ATOM 2520 C CA . HIS B 1 150 ? 10.031 -16.953 3.025 1 60.88 150 HIS B CA 1
ATOM 2521 C C . HIS B 1 150 ? 11.438 -16.859 3.619 1 60.88 150 HIS B C 1
ATOM 2523 O O . HIS B 1 150 ? 11.773 -17.594 4.555 1 60.88 150 HIS B O 1
ATOM 2529 N N . LYS B 1 151 ? 12.203 -15.961 3.045 1 60.97 151 LYS B N 1
ATOM 2530 C CA . LYS B 1 151 ? 13.594 -15.969 3.494 1 60.97 151 LYS B CA 1
ATOM 2531 C C . LYS B 1 151 ? 13.836 -14.898 4.555 1 60.97 151 LYS B C 1
ATOM 2533 O O . LYS B 1 151 ? 14.969 -14.695 4.988 1 60.97 151 LYS B O 1
ATOM 2538 N N . ALA B 1 152 ? 12.758 -14.195 4.816 1 57.47 152 ALA B N 1
ATOM 2539 C CA . ALA B 1 152 ? 13.023 -13.086 5.727 1 57.47 152 ALA B CA 1
ATOM 2540 C C . ALA B 1 152 ? 13.32 -13.586 7.137 1 57.47 152 ALA B C 1
ATOM 2542 O O . ALA B 1 152 ? 12.414 -14.023 7.848 1 57.47 152 ALA B O 1
ATOM 2543 N N . ILE B 1 153 ? 14.492 -14.141 7.199 1 52.03 153 ILE B N 1
ATOM 2544 C CA . ILE B 1 153 ? 15.008 -14.797 8.398 1 52.03 153 ILE B CA 1
ATOM 2545 C C . ILE B 1 153 ? 15.031 -13.797 9.555 1 52.03 153 ILE B C 1
ATOM 2547 O O . ILE B 1 153 ? 14.75 -14.164 10.703 1 52.03 153 ILE B O 1
ATOM 2551 N N . HIS B 1 154 ? 15.734 -12.703 9.258 1 54.25 154 HIS B N 1
ATOM 2552 C CA . HIS B 1 154 ? 16.156 -11.969 10.445 1 54.25 154 HIS B CA 1
ATOM 2553 C C . HIS B 1 154 ? 15.133 -10.914 10.836 1 54.25 154 HIS B C 1
ATOM 2555 O O . HIS B 1 154 ? 14.531 -10.273 9.969 1 54.25 154 HIS B O 1
ATOM 2561 N N . ARG B 1 155 ? 14.797 -10.906 12.008 1 52.97 155 ARG B N 1
ATOM 2562 C CA . ARG B 1 155 ? 13.922 -10.023 12.789 1 52.97 155 ARG B CA 1
ATOM 2563 C C . ARG B 1 155 ? 14.125 -8.57 12.383 1 52.97 155 ARG B C 1
ATOM 2565 O O . ARG B 1 155 ? 13.242 -7.734 12.602 1 52.97 155 ARG B O 1
ATOM 2572 N N . ALA B 1 156 ? 15.273 -8.477 11.617 1 55.03 156 ALA B N 1
ATOM 2573 C CA . ALA B 1 156 ? 15.656 -7.078 11.445 1 55.03 156 ALA B CA 1
ATOM 2574 C C . ALA B 1 156 ? 15.195 -6.551 10.094 1 55.03 156 ALA B C 1
ATOM 2576 O O . ALA B 1 156 ? 15.203 -5.34 9.852 1 55.03 156 ALA B O 1
ATOM 2577 N N . VAL B 1 157 ? 14.945 -7.625 9.195 1 57.97 157 VAL B N 1
ATOM 2578 C CA . VAL B 1 157 ? 14.602 -7.125 7.871 1 57.97 157 VAL B CA 1
ATOM 2579 C C . VAL B 1 157 ? 13.094 -6.91 7.766 1 57.97 157 VAL B C 1
ATOM 2581 O O . VAL B 1 157 ? 12.32 -7.859 7.902 1 57.97 157 VAL B O 1
ATOM 2584 N N . HIS B 1 158 ? 12.695 -5.586 7.527 1 73 158 HIS B N 1
ATOM 2585 C CA . HIS B 1 158 ? 11.273 -5.262 7.594 1 73 158 HIS B CA 1
ATOM 2586 C C . HIS B 1 158 ? 10.648 -5.238 6.203 1 73 158 HIS B C 1
ATOM 2588 O O . HIS B 1 158 ? 9.438 -5.398 6.062 1 73 158 HIS B O 1
ATOM 2594 N N . LEU B 1 159 ? 11.633 -5.207 5.141 1 86.25 159 LEU B N 1
ATOM 2595 C CA . LEU B 1 159 ? 11.086 -5.23 3.789 1 86.25 159 LEU B CA 1
ATOM 2596 C C . LEU B 1 159 ? 11.906 -6.148 2.889 1 86.25 159 LEU B C 1
ATOM 2598 O O . LEU B 1 159 ? 13.109 -5.934 2.701 1 86.25 159 LEU B O 1
ATOM 2602 N N . GLY B 1 160 ? 11.383 -7.195 2.367 1 87.75 160 GLY B N 1
ATOM 2603 C CA . GLY B 1 160 ? 12.062 -8.133 1.485 1 87.75 160 GLY B CA 1
ATOM 2604 C C . GLY B 1 160 ? 12.5 -7.508 0.174 1 87.75 160 GLY B C 1
ATOM 2605 O O . GLY B 1 160 ? 12.008 -6.445 -0.209 1 87.75 160 GLY B O 1
ATOM 2606 N N . SER B 1 161 ? 13.391 -8.227 -0.518 1 89.12 161 SER B N 1
ATOM 2607 C CA . SER B 1 161 ? 13.969 -7.723 -1.76 1 89.12 161 SER B CA 1
ATOM 2608 C C . SER B 1 161 ? 12.914 -7.609 -2.855 1 89.12 161 SER B C 1
ATOM 2610 O O . SER B 1 161 ? 12.93 -6.668 -3.65 1 89.12 161 SER B O 1
ATOM 2612 N N . VAL B 1 162 ? 11.984 -8.523 -2.91 1 91.56 162 VAL B N 1
ATOM 2613 C CA . VAL B 1 162 ? 10.953 -8.523 -3.938 1 91.56 162 VAL B CA 1
ATOM 2614 C C . VAL B 1 162 ? 9.984 -7.367 -3.688 1 91.56 162 VAL B C 1
ATOM 2616 O O . VAL B 1 162 ? 9.656 -6.609 -4.605 1 91.56 162 VAL B O 1
ATOM 2619 N N . SER B 1 163 ? 9.516 -7.25 -2.438 1 93.56 163 SER B N 1
ATOM 2620 C CA . SER B 1 163 ? 8.602 -6.164 -2.094 1 93.56 163 SER B CA 1
ATOM 2621 C C . SER B 1 163 ? 9.234 -4.801 -2.359 1 93.56 163 SER B C 1
ATOM 2623 O O . SER B 1 163 ? 8.57 -3.891 -2.857 1 93.56 163 SER B O 1
ATOM 2625 N N . LYS B 1 164 ? 10.477 -4.715 -2.07 1 92 164 LYS B N 1
ATOM 2626 C CA . LYS B 1 164 ? 11.211 -3.482 -2.332 1 92 164 LYS B CA 1
ATOM 2627 C C . LYS B 1 164 ? 11.25 -3.17 -3.824 1 92 164 LYS B C 1
ATOM 2629 O O . LYS B 1 164 ? 10.992 -2.035 -4.234 1 92 164 LYS B O 1
ATOM 2634 N N . TYR B 1 165 ? 11.555 -4.156 -4.555 1 93.38 165 TYR B N 1
ATOM 2635 C CA . TYR B 1 165 ? 11.641 -3.994 -6.004 1 93.38 165 TYR B CA 1
ATOM 2636 C C . TYR B 1 165 ? 10.297 -3.561 -6.582 1 93.38 165 TYR B C 1
ATOM 2638 O O . TYR B 1 165 ? 10.227 -2.621 -7.375 1 93.38 165 TYR B O 1
ATOM 2646 N N . ILE B 1 166 ? 9.289 -4.18 -6.211 1 95.94 166 ILE B N 1
ATOM 2647 C CA . ILE B 1 166 ? 7.957 -3.906 -6.734 1 95.94 166 ILE B CA 1
ATOM 2648 C C . ILE B 1 166 ? 7.527 -2.494 -6.344 1 95.94 166 ILE B C 1
ATOM 2650 O O . ILE B 1 166 ? 7.02 -1.739 -7.18 1 95.94 166 ILE B O 1
ATOM 2654 N N . THR B 1 167 ? 7.719 -2.111 -5.109 1 95.06 167 THR B N 1
ATOM 2655 C CA . THR B 1 167 ? 7.328 -0.788 -4.637 1 95.06 167 THR B CA 1
ATOM 2656 C C . THR B 1 167 ? 8.07 0.302 -5.406 1 95.06 167 THR B C 1
ATOM 2658 O O . THR B 1 167 ? 7.504 1.357 -5.699 1 95.06 167 THR B O 1
ATOM 2661 N N . ARG B 1 168 ? 9.227 0.038 -5.785 1 92.69 168 ARG B N 1
ATOM 2662 C CA . ARG B 1 168 ? 10.07 1.01 -6.473 1 92.69 168 ARG B CA 1
ATOM 2663 C C . ARG B 1 168 ? 9.68 1.14 -7.938 1 92.69 168 ARG B C 1
ATOM 2665 O O . ARG B 1 168 ? 9.781 2.221 -8.523 1 92.69 168 ARG B O 1
ATOM 2672 N N . HIS B 1 169 ? 9.164 0.074 -8.516 1 94.19 169 HIS B N 1
ATOM 2673 C CA . HIS B 1 169 ? 9.094 0.057 -9.977 1 94.19 169 HIS B CA 1
ATOM 2674 C C . HIS B 1 169 ? 7.645 -0.013 -10.453 1 94.19 169 HIS B C 1
ATOM 2676 O O . HIS B 1 169 ? 7.371 0.138 -11.648 1 94.19 169 HIS B O 1
ATOM 2682 N N . SER B 1 170 ? 6.773 -0.227 -9.57 1 95.62 170 SER B N 1
ATOM 2683 C CA . SER B 1 170 ? 5.379 -0.391 -9.969 1 95.62 170 SER B CA 1
ATOM 2684 C C . SER B 1 170 ? 4.82 0.899 -10.562 1 95.62 170 SER B C 1
ATOM 2686 O O . SER B 1 170 ? 5.105 1.99 -10.062 1 95.62 170 SER B O 1
ATOM 2688 N N . HIS B 1 171 ? 3.906 0.742 -11.547 1 93.5 171 HIS B N 1
ATOM 2689 C CA . HIS B 1 171 ? 3.188 1.866 -12.141 1 93.5 171 HIS B CA 1
ATOM 2690 C C . HIS B 1 171 ? 1.765 1.956 -11.602 1 93.5 171 HIS B C 1
ATOM 2692 O O . HIS B 1 171 ? 0.994 2.826 -12.016 1 93.5 171 HIS B O 1
ATOM 2698 N N . ILE B 1 172 ? 1.413 1.043 -10.758 1 95.19 172 ILE B N 1
ATOM 2699 C CA . ILE B 1 172 ? 0.122 1.05 -10.078 1 95.19 172 ILE B CA 1
ATOM 2700 C C . ILE B 1 172 ? 0.333 1.004 -8.57 1 95.19 172 ILE B C 1
ATOM 2702 O O . ILE B 1 172 ? 1.423 0.672 -8.094 1 95.19 172 ILE B O 1
ATOM 2706 N N . PRO B 1 173 ? -0.627 1.315 -7.762 1 96.69 173 PRO B N 1
ATOM 2707 C CA . PRO B 1 173 ? -0.48 1.331 -6.305 1 96.69 173 PRO B CA 1
ATOM 2708 C C . PRO B 1 173 ? -0.09 -0.031 -5.734 1 96.69 173 PRO B C 1
ATOM 2710 O O . PRO B 1 173 ? -0.551 -1.064 -6.227 1 96.69 173 PRO B O 1
ATOM 2713 N N . VAL B 1 174 ? 0.76 0.039 -4.73 1 97.62 174 VAL B N 1
ATOM 2714 C CA . VAL B 1 174 ? 1.23 -1.162 -4.051 1 97.62 174 VAL B CA 1
ATOM 2715 C C . VAL B 1 174 ? 0.885 -1.082 -2.564 1 97.62 174 VAL B C 1
ATOM 2717 O O . VAL B 1 174 ? 1.12 -0.056 -1.921 1 97.62 174 VAL B O 1
ATOM 2720 N N . VAL B 1 175 ? 0.305 -2.148 -2.053 1 97.62 175 VAL B N 1
ATOM 2721 C CA . VAL B 1 175 ? 0.021 -2.283 -0.627 1 97.62 175 VAL B CA 1
ATOM 2722 C C . VAL B 1 175 ? 0.989 -3.283 0.001 1 97.62 175 VAL B C 1
ATOM 2724 O O . VAL B 1 175 ? 1.065 -4.438 -0.429 1 97.62 175 VAL B O 1
ATOM 2727 N N . VAL B 1 176 ? 1.716 -2.83 0.953 1 96.94 176 VAL B N 1
ATOM 2728 C CA . VAL B 1 176 ? 2.656 -3.676 1.681 1 96.94 176 VAL B CA 1
ATOM 2729 C C . VAL B 1 176 ? 2.145 -3.916 3.1 1 96.94 176 VAL B C 1
ATOM 2731 O O . VAL B 1 176 ? 1.957 -2.969 3.867 1 96.94 176 VAL B O 1
ATOM 2734 N N . ILE B 1 177 ? 1.958 -5.188 3.48 1 96 177 ILE B N 1
ATOM 2735 C CA . ILE B 1 177 ? 1.385 -5.555 4.773 1 96 177 ILE B CA 1
ATOM 2736 C C . ILE B 1 177 ? 2.465 -6.172 5.66 1 96 177 ILE B C 1
ATOM 2738 O O . ILE B 1 177 ? 2.949 -7.27 5.383 1 96 177 ILE B O 1
ATOM 2742 N N . PRO B 1 178 ? 2.809 -5.523 6.715 1 93.38 178 PRO B N 1
ATOM 2743 C CA . PRO B 1 178 ? 3.818 -6.078 7.621 1 93.38 178 PRO B CA 1
ATOM 2744 C C . PRO B 1 178 ? 3.256 -7.156 8.547 1 93.38 178 PRO B C 1
ATOM 2746 O O . PRO B 1 178 ? 2.037 -7.254 8.719 1 93.38 178 PRO B O 1
ATOM 2749 N N . PRO B 1 179 ? 4.168 -7.957 9.109 1 85.62 179 PRO B N 1
ATOM 2750 C CA . PRO B 1 179 ? 3.719 -9.047 9.977 1 85.62 179 PRO B CA 1
ATOM 2751 C C . PRO B 1 179 ? 2.969 -8.547 11.211 1 85.62 179 PRO B C 1
ATOM 2753 O O . PRO B 1 179 ? 2.08 -9.234 11.719 1 85.62 179 PRO B O 1
ATOM 2756 N N . GLN B 1 180 ? 3.234 -7.375 11.664 1 82.06 180 GLN B N 1
ATOM 2757 C CA . GLN B 1 180 ? 2.658 -6.84 12.891 1 82.06 180 GLN B CA 1
ATOM 2758 C C . GLN B 1 180 ? 1.196 -6.449 12.688 1 82.06 180 GLN B C 1
ATOM 2760 O O . GLN B 1 180 ? 0.447 -6.309 13.656 1 82.06 180 GLN B O 1
ATOM 2765 N N . ALA B 1 181 ? 0.799 -6.168 11.492 1 80.5 181 ALA B N 1
ATOM 2766 C CA . ALA B 1 181 ? -0.564 -5.73 11.195 1 80.5 181 ALA B CA 1
ATOM 2767 C C . ALA B 1 181 ? -1.547 -6.895 11.305 1 80.5 181 ALA B C 1
ATOM 2769 O O . ALA B 1 181 ? -2.76 -6.684 11.391 1 80.5 181 ALA B O 1
ATOM 2770 N N . CYS B 1 182 ? -1.028 -8.086 11.32 1 72.62 182 CYS B N 1
ATOM 2771 C CA . CYS B 1 182 ? -1.867 -9.281 11.242 1 72.62 182 CYS B CA 1
ATOM 2772 C C . CYS B 1 182 ? -2.146 -9.844 12.633 1 72.62 182 CYS B C 1
ATOM 2774 O O . CYS B 1 182 ? -1.245 -9.914 13.469 1 72.62 182 CYS B O 1
ATOM 2776 N N . PRO B 1 183 ? -3.486 -9.836 12.93 1 61.47 183 PRO B N 1
ATOM 2777 C CA . PRO B 1 183 ? -3.814 -10.398 14.242 1 61.47 183 PRO B CA 1
ATOM 2778 C C . PRO B 1 183 ? -3.139 -11.742 14.5 1 61.47 183 PRO B C 1
ATOM 2780 O O . PRO B 1 183 ? -2.895 -12.5 13.555 1 61.47 183 PRO B O 1
ATOM 2783 N N . SER B 1 184 ? -2.572 -11.836 15.734 1 55.81 184 SER B N 1
ATOM 2784 C CA . SER B 1 184 ? -1.974 -13.102 16.125 1 55.81 184 SER B CA 1
ATOM 2785 C C . SER B 1 184 ? -3.016 -14.219 16.172 1 55.81 184 SER B C 1
ATOM 2787 O O . SER B 1 184 ? -4.188 -13.969 16.453 1 55.81 184 SER B O 1
#

Nearest PDB structures (foldseek):
  7ji4-assembly1_A  TM=6.511E-01  e=4.834E-04  Staphylococcus aureus subsp. aureus MRSA252
  4r2j-assembly1_A-2  TM=6.850E-01  e=2.586E-03  Salmonella enterica subsp. enterica serovar Typhimurium str. LT2
  3olq-assembly1_A-2  TM=5.521E-01  e=1.873E-03  Proteus mirabilis HI4320
  8uxy-assembly1_X  TM=2.706E-01  e=1.437E+00  Homo sapiens
  7ji4-assembly1_A  TM=6.511E-01  e=4.908E-04  Staphylococcus aureus subsp. aureus MRSA252

Solvent-accessible surface area (backbone atoms only — not comparable to full-atom values): 20567 Å² total; per-residue (Å²): 123,72,39,40,49,33,36,33,34,58,49,63,85,32,71,51,29,53,37,32,49,50,43,39,57,72,74,64,58,46,81,28,38,45,46,64,63,82,75,66,84,92,69,70,59,48,39,42,38,33,38,36,37,38,34,72,45,50,78,70,74,73,64,63,79,58,77,71,64,77,78,61,88,64,85,78,70,79,77,69,73,72,59,57,64,54,48,55,49,50,50,50,48,52,51,50,50,53,48,48,48,56,54,52,48,52,39,45,73,73,65,52,84,45,70,48,72,48,76,47,78,37,56,74,91,40,44,37,57,51,53,53,50,49,34,59,77,67,60,38,60,31,39,38,33,35,18,45,55,78,75,58,71,53,92,76,60,46,50,30,72,48,48,49,47,36,61,36,65,43,56,37,29,32,36,38,27,25,68,68,55,28,81,128,122,71,39,42,50,33,36,33,35,57,49,63,85,31,70,50,30,52,39,31,50,52,42,40,58,70,74,66,58,48,81,29,41,43,48,63,59,82,74,65,83,93,69,72,59,48,40,42,38,33,40,37,37,37,34,72,45,50,79,69,74,74,63,64,80,59,76,69,65,78,78,63,87,66,83,79,69,81,76,68,72,72,60,58,62,53,48,56,51,49,50,51,49,53,51,50,51,52,47,47,48,57,53,52,48,54,38,45,74,73,65,52,84,44,68,49,74,49,75,48,79,36,55,74,92,40,45,35,56,52,53,53,50,50,36,60,76,68,59,38,60,30,39,39,34,34,19,46,55,79,75,58,72,54,93,77,60,46,50,31,72,48,49,50,47,36,60,37,66,44,57,38,29,32,35,38,28,23,68,70,54,26,82,129

Secondary structure (DSSP, 8-state):
--SS-EEEEE--S-HHHHHHHHHHHHHT-----------S-S----PPPEEEEEEEE---TTS---------S----GGGSSSHHHHHHHHHHHHHHHHHHHHHHHHHHTT-SSEEEEEEE--GGGHHHHHHHHHHHTT-SEEEEES--TT--STT--S-HHHHHHHHH-SS-EEEE-GGGS--/--SS-EEEEE--S-HHHHHHHHHHHHHT-----------S-S----PPPEEEEEEEE---TTS---------S----GGGSSSHHHHHHHHHHHHHHHHHHHHHHHHHHHT-SSEEEEEEE--GGGHHHHHHHHHHHTT-SEEEEES--TT--STT--S-HHHHHHHHH-SS-EEEE-GGGS--

InterPro domains:
  IPR006015 Universal stress protein A family [PR01438] (4-22)
  IPR006015 Universal stress protein A family [PR01438] (156-178)
  IPR006016 UspA [PF00582] (4-178)
  IPR014729 Rossmann-like alpha/beta/alpha sandwich fold [G3DSA:3.40.50.620] (3-182)

Organism: Echinococcus granulosus (NCBI:txid6210)